Protein AF-A0AAN7EDA6-F1 (afdb_monomer)

Structure (mmCIF, N/CA/C/O backbone):
data_AF-A0AAN7EDA6-F1
#
_entry.id   AF-A0AAN7EDA6-F1
#
loop_
_atom_site.group_PDB
_atom_site.id
_atom_site.type_symbol
_atom_site.label_atom_id
_atom_site.label_alt_id
_atom_site.label_comp_id
_atom_site.label_asym_id
_atom_site.label_entity_id
_atom_site.label_seq_id
_atom_site.pdbx_PDB_ins_code
_atom_site.Cartn_x
_atom_site.Cartn_y
_atom_site.Cartn_z
_atom_site.occupancy
_atom_site.B_iso_or_equiv
_atom_site.auth_seq_id
_atom_site.auth_comp_id
_atom_site.auth_asym_id
_atom_site.auth_atom_id
_atom_site.pdbx_PDB_model_num
ATOM 1 N N . MET A 1 1 ? -6.857 43.823 60.225 1.00 39.19 1 MET A N 1
ATOM 2 C CA . MET A 1 1 ? -6.669 42.643 59.354 1.00 39.19 1 MET A CA 1
ATOM 3 C C . MET A 1 1 ? -5.916 43.127 58.126 1.00 39.19 1 MET A C 1
ATOM 5 O O . MET A 1 1 ? -6.525 43.667 57.213 1.00 39.19 1 MET A O 1
ATOM 9 N N . GLU A 1 2 ? -4.587 43.081 58.172 1.00 41.16 2 GLU A N 1
ATOM 10 C CA . GLU A 1 2 ? -3.745 43.503 57.049 1.00 41.16 2 GLU A CA 1
ATOM 11 C C . GLU A 1 2 ? -3.626 42.350 56.050 1.00 41.16 2 GLU A C 1
ATOM 13 O O . GLU A 1 2 ? -3.150 41.264 56.378 1.00 41.16 2 GLU A O 1
ATOM 18 N N . PHE A 1 3 ? -4.111 42.579 54.831 1.00 41.62 3 PHE A N 1
ATOM 19 C CA . PHE A 1 3 ? -3.928 41.672 53.704 1.00 41.62 3 PHE A CA 1
ATOM 20 C C . PHE A 1 3 ? -2.487 41.796 53.192 1.00 41.62 3 PHE A C 1
ATOM 22 O O . PHE A 1 3 ? -2.126 42.801 52.578 1.00 41.62 3 PHE A O 1
ATOM 29 N N . CYS A 1 4 ? -1.674 40.759 53.408 1.00 39.72 4 CYS A N 1
ATOM 30 C CA . CYS A 1 4 ? -0.379 40.609 52.746 1.00 39.72 4 CYS A CA 1
ATOM 31 C C . CYS A 1 4 ? -0.582 40.524 51.227 1.00 39.72 4 CYS A C 1
ATOM 33 O O . CYS A 1 4 ? -1.055 39.522 50.692 1.00 39.72 4 CYS A O 1
ATOM 35 N N . ARG A 1 5 ? -0.223 41.600 50.525 1.00 41.00 5 ARG A N 1
ATOM 36 C CA . ARG A 1 5 ? -0.255 41.694 49.067 1.00 41.00 5 ARG A CA 1
ATOM 37 C C . ARG A 1 5 ? 1.068 41.144 48.519 1.00 41.00 5 ARG A C 1
ATOM 39 O O . ARG A 1 5 ? 2.060 41.863 48.444 1.00 41.00 5 ARG A O 1
ATOM 46 N N . CYS A 1 6 ? 1.098 39.861 48.155 1.00 42.00 6 CYS A N 1
ATOM 47 C CA . CYS A 1 6 ? 2.238 39.266 47.454 1.00 42.00 6 CYS A CA 1
ATOM 48 C C . CYS A 1 6 ? 2.341 39.847 46.035 1.00 42.00 6 CYS A C 1
ATOM 50 O O . CYS A 1 6 ? 1.546 39.527 45.154 1.00 42.00 6 CYS A O 1
ATOM 52 N N . SER A 1 7 ? 3.326 40.720 45.829 1.00 45.28 7 SER A N 1
ATOM 53 C CA . SER A 1 7 ? 3.731 41.218 44.514 1.00 45.28 7 SER A CA 1
ATOM 54 C C . SER A 1 7 ? 4.376 40.079 43.717 1.00 45.28 7 SER A C 1
ATOM 56 O O . SER A 1 7 ? 5.490 39.648 44.020 1.00 45.28 7 SER A O 1
ATOM 58 N N . PHE A 1 8 ? 3.657 39.550 42.725 1.00 50.06 8 PHE A N 1
ATOM 59 C CA . PHE A 1 8 ? 4.196 38.577 41.778 1.00 50.06 8 PHE A CA 1
ATOM 60 C C . PHE A 1 8 ? 5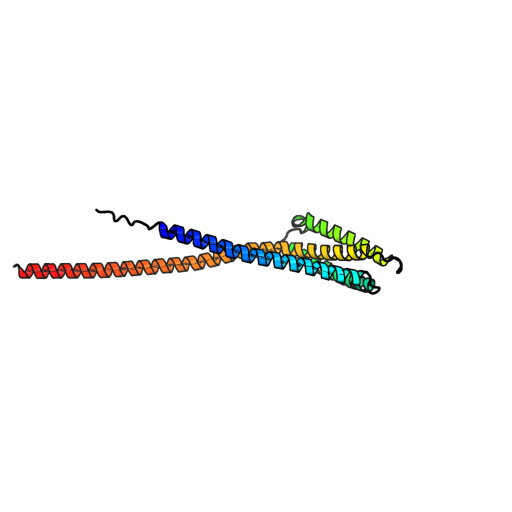.134 39.295 40.801 1.00 50.06 8 PHE A C 1
ATOM 62 O O . PHE A 1 8 ? 4.724 40.182 40.055 1.00 50.06 8 PHE A O 1
ATOM 69 N N . ASN A 1 9 ? 6.409 38.912 40.823 1.00 50.06 9 ASN A N 1
ATOM 70 C CA . ASN A 1 9 ? 7.468 39.516 40.023 1.00 50.06 9 ASN A CA 1
ATOM 71 C C . ASN A 1 9 ? 7.274 39.183 38.524 1.00 50.06 9 ASN A C 1
ATOM 73 O O . ASN A 1 9 ? 7.649 38.104 38.059 1.00 50.06 9 ASN A O 1
ATOM 77 N N . SER A 1 10 ? 6.663 40.102 37.768 1.00 54.34 10 SER A N 1
ATOM 78 C CA . SER A 1 10 ? 6.285 39.943 36.349 1.00 54.34 10 SER A CA 1
ATOM 79 C C . SER A 1 10 ? 7.472 39.714 35.402 1.00 54.34 10 SER A C 1
ATOM 81 O O . SER A 1 10 ? 7.309 39.149 34.319 1.00 54.34 10 SER A O 1
ATOM 83 N N . ASN A 1 11 ? 8.685 40.070 35.827 1.00 49.88 11 ASN A N 1
ATOM 84 C CA . ASN A 1 11 ? 9.898 39.968 35.015 1.00 49.88 11 ASN A CA 1
ATOM 85 C C . ASN A 1 11 ? 10.357 38.516 34.776 1.00 49.88 11 ASN A C 1
ATOM 87 O O . ASN A 1 11 ? 10.973 38.224 33.749 1.00 49.88 11 ASN A O 1
ATOM 91 N N . ALA A 1 12 ? 10.013 37.579 35.667 1.00 51.91 12 ALA A N 1
ATOM 92 C CA . ALA A 1 12 ? 10.341 36.161 35.486 1.00 51.91 12 ALA A CA 1
ATOM 93 C C . ALA A 1 12 ? 9.454 35.485 34.421 1.00 51.91 12 ALA A C 1
ATOM 95 O O . ALA A 1 12 ? 9.933 34.649 33.653 1.00 51.91 12 ALA A O 1
ATOM 96 N N . ALA A 1 13 ? 8.182 35.889 34.319 1.00 51.53 13 ALA A N 1
ATOM 97 C CA . ALA A 1 13 ? 7.232 35.340 33.350 1.00 51.53 13 ALA A CA 1
A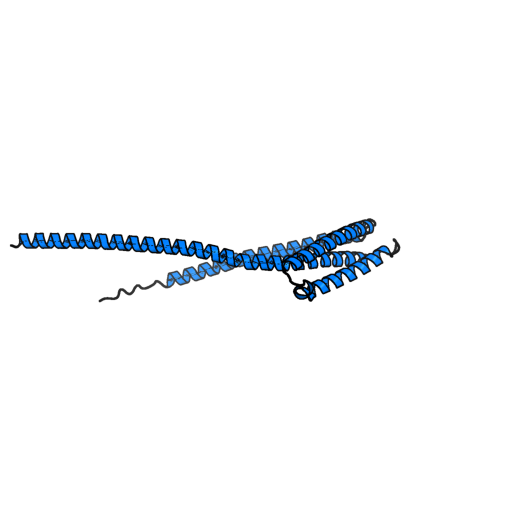TOM 98 C C . ALA A 1 13 ? 7.567 35.755 31.903 1.00 51.53 13 ALA A C 1
ATOM 100 O O . ALA A 1 13 ? 7.458 34.949 30.975 1.00 51.53 13 ALA A O 1
ATOM 101 N N . VAL A 1 14 ? 8.054 36.985 31.702 1.00 55.16 14 VAL A N 1
ATOM 102 C CA . VAL A 1 14 ? 8.458 37.489 30.377 1.00 55.16 14 VAL A CA 1
ATOM 103 C C . VAL A 1 14 ? 9.711 36.766 29.864 1.00 55.16 14 VAL A C 1
ATOM 105 O O . VAL A 1 14 ? 9.748 36.338 28.710 1.00 55.16 14 VAL A O 1
ATOM 108 N N . SER A 1 15 ? 10.699 36.533 30.734 1.00 53.28 15 SER A N 1
ATOM 109 C CA . SER A 1 15 ? 11.937 35.812 30.393 1.00 53.28 15 SER A CA 1
ATOM 110 C C . SER A 1 15 ? 11.676 34.357 29.970 1.00 53.28 15 SER A C 1
ATOM 112 O O . SER A 1 15 ? 12.216 33.881 28.967 1.00 53.28 15 SER A O 1
ATOM 114 N N . LEU A 1 16 ? 10.767 33.663 30.664 1.00 55.94 16 LEU A N 1
ATOM 115 C CA . LEU A 1 16 ? 10.403 32.277 30.351 1.00 55.94 16 LEU A CA 1
ATOM 116 C C . LEU A 1 16 ? 9.638 32.152 29.019 1.00 55.94 16 LEU A C 1
ATOM 118 O O . LEU A 1 16 ? 9.812 31.183 28.274 1.00 55.94 16 LEU A O 1
ATOM 122 N N . THR A 1 17 ? 8.840 33.165 28.678 1.00 58.38 17 THR A N 1
ATOM 123 C CA . THR A 1 17 ? 8.074 33.218 27.422 1.00 58.38 17 THR A CA 1
ATOM 124 C C . THR A 1 17 ? 8.983 33.449 26.211 1.00 58.38 17 THR A C 1
ATOM 126 O O . THR A 1 17 ? 8.776 32.866 25.150 1.00 58.38 17 THR A O 1
ATOM 129 N N . ILE A 1 18 ? 10.033 34.260 26.357 1.00 62.59 18 ILE A N 1
ATOM 130 C CA . ILE A 1 18 ? 11.008 34.502 25.282 1.00 62.59 18 ILE A CA 1
ATOM 131 C C . ILE A 1 18 ? 11.884 33.262 25.060 1.00 62.59 18 ILE A C 1
ATOM 133 O O . ILE A 1 18 ? 12.112 32.854 23.920 1.00 62.59 18 ILE A O 1
ATOM 137 N N . ARG A 1 19 ? 12.320 32.607 26.143 1.00 59.47 19 ARG A N 1
ATOM 138 C CA . ARG A 1 19 ? 13.179 31.415 26.071 1.00 59.47 19 ARG A CA 1
ATOM 139 C C . ARG A 1 19 ? 12.452 30.198 25.486 1.00 59.47 19 ARG A C 1
ATOM 141 O O . ARG A 1 19 ? 13.043 29.460 24.703 1.00 59.47 19 ARG A O 1
ATOM 148 N N . SER A 1 20 ? 11.167 30.025 25.801 1.00 52.59 20 SER A N 1
ATOM 149 C CA . SER A 1 20 ? 10.328 28.974 25.202 1.00 52.59 20 SER A CA 1
ATOM 150 C C . SER A 1 20 ? 10.059 29.214 23.713 1.00 52.59 20 SER A C 1
ATOM 152 O O . SER A 1 20 ? 10.187 28.281 22.925 1.00 52.59 20 SER A O 1
ATOM 154 N N . LYS A 1 21 ? 9.798 30.459 23.289 1.00 63.62 21 LYS A N 1
ATOM 155 C CA . LYS A 1 21 ? 9.655 30.805 21.861 1.00 63.62 21 LYS A CA 1
ATOM 156 C C . LYS A 1 21 ? 10.927 30.528 21.053 1.00 63.62 21 LYS A C 1
ATOM 158 O O . LYS A 1 21 ? 10.833 29.993 19.953 1.00 63.62 21 LYS A O 1
ATOM 163 N N . ALA A 1 22 ? 12.105 30.831 21.602 1.00 66.06 22 ALA A N 1
ATOM 164 C CA . ALA A 1 22 ? 13.383 30.558 20.941 1.00 66.06 22 ALA A CA 1
ATOM 165 C C . ALA A 1 22 ? 13.659 29.051 20.783 1.00 66.06 22 ALA A C 1
ATOM 167 O O . ALA A 1 22 ? 14.090 28.611 19.720 1.00 66.06 22 ALA A O 1
ATOM 168 N N . LEU A 1 23 ? 13.356 28.246 21.807 1.00 62.12 23 LEU A N 1
ATOM 169 C CA . LEU A 1 23 ? 13.504 26.788 21.741 1.00 62.12 23 LEU A CA 1
ATOM 170 C C . LEU A 1 23 ? 12.537 26.148 20.734 1.00 62.12 23 LEU A C 1
ATOM 172 O O . LEU A 1 23 ? 12.941 25.256 19.992 1.00 62.12 23 LEU A O 1
ATOM 176 N N . ILE A 1 24 ? 11.296 26.641 20.652 1.00 61.62 24 ILE A N 1
ATOM 177 C CA . ILE A 1 24 ? 10.319 26.198 19.645 1.00 61.62 24 ILE A CA 1
ATOM 178 C C . ILE A 1 24 ? 10.815 26.527 18.232 1.00 61.62 24 ILE A C 1
ATOM 180 O O . ILE A 1 24 ? 10.707 25.681 17.346 1.00 61.62 24 ILE A O 1
ATOM 184 N N . LEU A 1 25 ? 11.407 27.708 18.019 1.00 63.62 25 LEU A N 1
ATOM 185 C CA . LEU A 1 25 ? 11.935 28.121 16.715 1.00 63.62 25 LEU A CA 1
ATOM 186 C C . LEU A 1 25 ? 13.128 27.254 16.266 1.00 63.62 25 LEU A C 1
ATOM 188 O O . LEU A 1 25 ? 13.205 26.849 15.111 1.00 63.62 25 LEU A O 1
ATOM 192 N N . ILE A 1 26 ? 14.035 26.915 17.188 1.00 70.44 26 ILE A N 1
ATOM 193 C CA . ILE A 1 26 ? 15.201 26.062 16.900 1.00 70.44 26 ILE A CA 1
ATOM 194 C C . ILE A 1 26 ? 14.764 24.622 16.592 1.00 70.44 26 ILE A C 1
ATOM 196 O O . ILE A 1 26 ? 15.246 24.025 15.628 1.00 70.44 26 ILE A O 1
ATOM 200 N N . ALA A 1 27 ? 13.819 24.076 17.362 1.00 59.88 27 ALA A N 1
ATOM 201 C CA . ALA A 1 27 ? 13.286 22.735 17.127 1.00 59.88 27 ALA A CA 1
ATOM 202 C C . ALA A 1 27 ? 12.533 22.636 15.789 1.00 59.88 27 ALA A C 1
ATOM 204 O O . ALA A 1 27 ? 12.704 21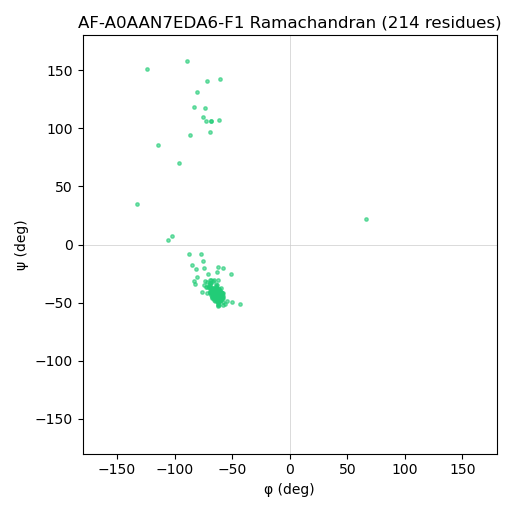.668 15.049 1.00 59.88 27 ALA A O 1
ATOM 205 N N . SER A 1 28 ? 11.748 23.661 15.441 1.00 52.81 28 SER A N 1
ATOM 206 C CA . SER A 1 28 ? 11.028 23.709 14.163 1.00 52.81 28 SER A CA 1
ATOM 207 C C . SER A 1 28 ? 11.960 23.896 12.960 1.00 52.81 28 SER A C 1
ATOM 209 O O . SER A 1 28 ? 11.720 23.288 11.919 1.00 52.81 28 SER A O 1
ATOM 211 N N . TYR A 1 29 ? 13.070 24.627 13.105 1.00 61.97 29 TYR A N 1
ATOM 212 C CA . TYR A 1 29 ? 14.080 24.762 12.047 1.00 61.97 29 TYR A CA 1
ATOM 213 C C . TYR A 1 29 ? 14.854 23.457 11.794 1.00 61.97 29 TYR A C 1
ATOM 215 O O . TYR A 1 29 ? 15.086 23.077 10.646 1.00 61.97 29 TYR A O 1
ATOM 223 N N . GLY A 1 30 ? 15.206 22.725 12.858 1.00 68.44 30 GLY A N 1
ATOM 224 C CA . GLY A 1 30 ? 15.824 21.400 12.741 1.00 68.44 30 GLY A CA 1
ATOM 225 C C . GLY A 1 30 ? 14.907 20.383 12.056 1.00 68.44 30 GLY A C 1
ATOM 226 O O . GLY A 1 30 ? 15.349 19.644 11.174 1.00 68.44 30 GLY A O 1
ATOM 227 N N . LEU A 1 31 ? 13.616 20.398 12.405 1.00 49.38 31 LEU A N 1
ATOM 228 C CA . LEU A 1 31 ? 12.606 19.543 11.784 1.00 49.38 31 LEU A CA 1
ATOM 229 C C . LEU A 1 31 ? 12.434 19.860 10.291 1.00 49.38 31 LEU A C 1
ATOM 231 O O . LEU A 1 31 ? 12.409 18.941 9.478 1.00 49.38 31 LEU A O 1
ATOM 235 N N . LEU A 1 32 ? 12.380 21.143 9.920 1.00 57.53 32 LEU A N 1
ATOM 236 C CA . LEU A 1 32 ? 12.236 21.573 8.527 1.00 57.53 32 LEU A CA 1
ATOM 237 C C . LEU A 1 32 ? 13.421 21.122 7.657 1.00 57.53 32 LEU A C 1
ATOM 239 O O . LEU A 1 32 ? 13.212 20.594 6.568 1.00 57.53 32 LEU A O 1
ATOM 243 N N . ASN A 1 33 ? 14.655 21.253 8.151 1.00 69.62 33 ASN A N 1
ATOM 244 C CA . ASN A 1 33 ? 15.846 20.804 7.422 1.00 69.62 33 ASN A CA 1
ATOM 245 C C . ASN A 1 33 ? 15.904 19.280 7.263 1.00 69.62 33 ASN A C 1
ATOM 247 O O . ASN A 1 33 ? 16.306 18.787 6.210 1.00 69.62 33 ASN A O 1
ATOM 251 N N . SER A 1 34 ? 15.470 18.531 8.280 1.00 56.81 34 SER A N 1
ATOM 252 C CA . SER A 1 34 ? 15.350 17.074 8.188 1.00 56.81 34 SER A CA 1
ATOM 253 C C . SER A 1 34 ? 14.292 16.660 7.158 1.00 56.81 34 SER A C 1
ATOM 255 O O . SER A 1 34 ? 14.528 15.745 6.371 1.00 56.81 34 SER A O 1
ATOM 257 N N . LEU A 1 35 ? 13.174 17.390 7.092 1.00 45.94 35 LEU A N 1
ATOM 258 C CA . LEU A 1 35 ? 12.105 17.149 6.124 1.00 45.94 35 LEU A CA 1
ATOM 259 C C . LEU A 1 35 ? 12.559 17.441 4.685 1.00 45.94 35 LEU A C 1
ATOM 261 O O . LEU A 1 35 ? 12.320 16.636 3.791 1.00 45.94 35 LEU A O 1
ATOM 265 N N . ILE A 1 36 ? 13.279 18.544 4.463 1.00 71.56 36 ILE A N 1
ATOM 266 C CA . ILE A 1 36 ? 13.853 18.896 3.153 1.00 71.56 36 ILE A CA 1
ATOM 267 C C . ILE A 1 36 ? 14.889 17.852 2.708 1.00 71.56 36 ILE A C 1
ATOM 269 O O . ILE A 1 36 ? 14.903 17.454 1.543 1.00 71.56 36 ILE A O 1
ATOM 273 N N . ALA A 1 37 ? 15.733 17.366 3.623 1.00 67.56 37 ALA A N 1
ATOM 274 C CA . ALA A 1 37 ? 16.701 16.311 3.325 1.00 67.56 37 ALA A CA 1
ATOM 275 C C . ALA A 1 37 ? 16.016 14.986 2.950 1.00 67.56 37 ALA A C 1
ATOM 277 O O . ALA A 1 37 ? 16.430 14.338 1.989 1.00 67.56 37 ALA A O 1
ATOM 278 N N . ALA A 1 38 ? 14.943 14.615 3.655 1.00 44.91 38 ALA A N 1
ATOM 279 C CA . ALA A 1 38 ? 14.150 13.430 3.341 1.00 44.91 38 ALA A CA 1
ATOM 280 C C . ALA A 1 38 ? 13.461 13.545 1.971 1.00 44.91 38 ALA A C 1
ATOM 282 O O . ALA A 1 38 ? 13.520 12.608 1.179 1.00 44.91 38 ALA A O 1
ATOM 283 N N . VAL A 1 39 ? 12.882 14.705 1.643 1.00 51.94 39 VAL A N 1
ATOM 284 C CA . VAL A 1 39 ? 12.274 14.952 0.324 1.00 51.94 39 VAL A CA 1
ATOM 285 C C . VAL A 1 39 ? 13.319 14.872 -0.791 1.00 51.94 39 VAL A C 1
ATOM 287 O O . VAL A 1 39 ? 13.093 14.191 -1.787 1.00 51.94 39 VAL A O 1
ATOM 290 N N . ASN A 1 40 ? 14.494 15.483 -0.617 1.00 65.19 40 ASN A N 1
ATOM 291 C CA . ASN A 1 40 ? 15.578 15.403 -1.602 1.00 65.19 40 ASN A CA 1
ATOM 292 C C . ASN A 1 40 ? 16.110 13.973 -1.787 1.00 65.19 40 ASN A C 1
ATOM 294 O O . ASN A 1 40 ? 16.479 13.599 -2.900 1.00 65.19 40 ASN A O 1
ATOM 298 N N . LEU A 1 41 ? 16.134 13.167 -0.722 1.00 49.56 41 LEU A N 1
ATOM 299 C CA . LEU A 1 41 ? 16.491 11.751 -0.800 1.00 49.56 41 LEU A CA 1
ATOM 300 C C . LEU A 1 41 ? 15.454 10.964 -1.610 1.00 49.56 41 LEU A C 1
ATOM 302 O O . LEU A 1 41 ? 15.835 10.181 -2.471 1.00 49.56 41 LEU A O 1
ATOM 306 N N . VAL A 1 42 ? 14.160 11.212 -1.385 1.00 45.00 42 VAL A N 1
ATOM 307 C CA . VAL A 1 42 ? 13.065 10.581 -2.141 1.00 45.00 42 VAL A CA 1
ATOM 308 C C . VAL A 1 42 ? 13.117 10.966 -3.621 1.00 45.00 42 VAL A C 1
ATOM 310 O O . VAL A 1 42 ? 12.942 10.103 -4.475 1.00 45.00 42 VAL A O 1
ATOM 313 N N . VAL A 1 43 ? 13.411 12.230 -3.940 1.00 57.59 43 VAL A N 1
ATOM 314 C CA . VAL A 1 43 ? 13.558 12.692 -5.331 1.00 57.59 43 VAL A CA 1
ATOM 315 C C . VAL A 1 43 ? 14.745 12.010 -6.016 1.00 57.59 43 VAL A C 1
ATOM 317 O O . VAL A 1 43 ? 14.577 11.436 -7.084 1.00 57.59 43 VAL A O 1
ATOM 320 N N . ARG A 1 44 ? 15.921 11.966 -5.377 1.00 61.25 44 ARG A N 1
ATOM 321 C CA . ARG A 1 44 ? 17.096 11.273 -5.940 1.00 61.25 44 ARG A CA 1
ATOM 322 C C . ARG A 1 44 ? 16.890 9.768 -6.081 1.00 61.25 44 ARG A C 1
ATOM 324 O O . ARG A 1 44 ? 17.371 9.171 -7.039 1.00 61.25 44 ARG A O 1
ATOM 331 N N . LEU A 1 45 ? 16.183 9.160 -5.131 1.00 48.78 45 LEU A N 1
ATOM 332 C CA . LEU A 1 45 ? 15.823 7.749 -5.188 1.00 48.78 45 LEU A CA 1
ATOM 333 C C . LEU A 1 45 ? 14.875 7.485 -6.363 1.00 48.78 45 LEU A C 1
ATOM 335 O O . LEU A 1 45 ? 15.067 6.515 -7.085 1.00 48.78 45 LEU A O 1
ATOM 339 N N . LYS A 1 46 ? 13.902 8.373 -6.596 1.00 63.44 46 LYS A N 1
ATOM 340 C CA . LYS A 1 46 ? 13.008 8.311 -7.755 1.00 63.44 46 LYS A CA 1
ATOM 341 C C . LYS A 1 46 ? 13.786 8.396 -9.068 1.00 63.44 46 LYS A C 1
ATOM 343 O O . LYS A 1 46 ? 13.510 7.601 -9.956 1.00 63.44 46 LYS A O 1
ATOM 348 N N . ASP A 1 47 ? 14.748 9.310 -9.181 1.00 64.50 47 ASP A N 1
ATOM 349 C CA . ASP A 1 47 ? 15.528 9.488 -10.412 1.00 64.50 47 ASP A CA 1
ATOM 350 C C . ASP A 1 47 ? 16.404 8.260 -10.713 1.00 64.50 47 ASP A C 1
ATOM 352 O O . ASP A 1 47 ? 16.395 7.760 -11.835 1.00 64.50 47 ASP A O 1
ATOM 356 N N . ALA A 1 48 ? 17.072 7.697 -9.700 1.00 64.19 48 ALA A N 1
ATOM 357 C CA . ALA A 1 48 ? 17.868 6.476 -9.849 1.00 64.19 48 ALA A CA 1
ATOM 358 C C . ALA A 1 48 ? 17.007 5.240 -10.172 1.00 64.19 48 ALA A C 1
ATOM 360 O O . ALA A 1 48 ? 17.388 4.405 -10.993 1.00 64.19 48 ALA A O 1
ATOM 361 N N . ILE A 1 49 ? 15.827 5.128 -9.551 1.00 61.41 49 ILE A N 1
ATOM 362 C CA . ILE A 1 49 ? 14.854 4.074 -9.864 1.00 61.41 49 ILE A CA 1
ATOM 363 C C . ILE A 1 49 ? 14.339 4.236 -11.294 1.00 61.41 49 ILE A C 1
ATOM 365 O O . ILE A 1 49 ? 14.183 3.239 -11.989 1.00 61.41 49 ILE A O 1
ATOM 369 N N . LEU A 1 50 ? 14.097 5.467 -11.748 1.00 64.38 50 LEU A N 1
ATOM 370 C CA . LEU A 1 50 ? 13.611 5.744 -13.095 1.00 64.38 50 LEU A CA 1
ATOM 371 C C . LEU A 1 50 ? 14.659 5.400 -14.158 1.00 64.38 50 LEU A C 1
ATOM 373 O O . LEU A 1 50 ? 14.304 4.819 -15.176 1.00 64.38 50 LEU A O 1
ATOM 377 N N . GLU A 1 51 ? 15.932 5.714 -13.919 1.00 70.81 51 GLU A N 1
ATOM 378 C CA . GLU A 1 51 ? 17.035 5.377 -14.825 1.00 70.81 51 GLU A CA 1
ATOM 379 C C . GLU A 1 51 ? 17.258 3.859 -14.907 1.00 70.81 51 GLU A C 1
ATOM 381 O O . GLU A 1 51 ? 17.364 3.301 -16.001 1.00 70.81 51 GLU A O 1
ATOM 386 N N . TYR A 1 52 ? 17.224 3.167 -13.763 1.00 68.31 52 TYR A N 1
ATOM 387 C CA . TYR A 1 52 ? 17.271 1.704 -13.714 1.00 68.31 52 TYR A CA 1
ATOM 388 C C . TYR A 1 52 ? 16.069 1.068 -14.422 1.00 68.31 52 TYR A C 1
ATOM 390 O O . TYR A 1 52 ? 16.234 0.153 -15.227 1.00 68.31 52 TYR A O 1
ATOM 398 N N . LEU A 1 53 ? 14.862 1.585 -14.170 1.00 64.12 53 LEU A N 1
ATOM 399 C CA . LEU A 1 53 ? 13.650 1.148 -14.852 1.00 64.12 53 LEU A CA 1
ATOM 400 C C . LEU A 1 53 ? 13.751 1.386 -16.349 1.00 64.12 53 LEU A C 1
ATOM 402 O O . LEU A 1 53 ? 13.409 0.497 -17.105 1.00 64.12 53 LEU A O 1
ATOM 406 N N . TYR A 1 54 ? 14.255 2.529 -16.801 1.00 69.62 54 TYR A N 1
ATOM 407 C CA . TYR A 1 54 ? 14.409 2.807 -18.225 1.00 69.62 54 TYR A CA 1
ATOM 408 C C . TYR A 1 54 ? 15.332 1.792 -18.909 1.00 69.62 54 TYR A C 1
ATOM 410 O O . TYR A 1 54 ? 15.009 1.279 -19.978 1.00 69.62 54 TYR A O 1
ATOM 418 N N . HIS A 1 55 ? 16.445 1.442 -18.263 1.00 73.44 55 HIS A N 1
ATOM 419 C CA . HIS A 1 55 ? 17.364 0.431 -18.777 1.00 73.44 55 HIS A CA 1
ATOM 420 C C . HIS A 1 55 ? 16.755 -0.983 -18.763 1.00 73.44 55 HIS A C 1
ATOM 422 O O . HIS A 1 55 ? 16.987 -1.758 -19.688 1.00 73.44 55 HIS A O 1
ATOM 428 N N . LEU A 1 56 ? 15.965 -1.318 -17.738 1.00 68.06 56 LEU A N 1
ATOM 429 C CA . LEU A 1 56 ? 15.242 -2.590 -17.639 1.00 68.06 56 LEU A CA 1
ATOM 430 C C . LEU A 1 56 ? 14.093 -2.678 -18.657 1.00 68.06 56 LEU A C 1
ATOM 432 O O . LEU A 1 56 ? 13.829 -3.737 -19.208 1.00 68.06 56 LEU A O 1
ATOM 436 N N . LEU A 1 57 ? 13.414 -1.561 -18.925 1.00 72.06 57 LEU A N 1
ATOM 437 C CA . LEU A 1 57 ? 12.293 -1.466 -19.859 1.00 72.06 57 LEU A CA 1
ATOM 438 C C . LEU A 1 57 ? 12.743 -1.522 -21.321 1.00 72.06 57 LEU A C 1
ATOM 440 O O . LEU A 1 57 ? 11.912 -1.847 -22.157 1.00 72.06 57 LEU A O 1
ATOM 444 N N . ASN A 1 58 ? 14.010 -1.231 -21.627 1.00 73.94 58 ASN A N 1
ATOM 445 C CA . ASN A 1 58 ? 14.582 -1.281 -22.979 1.00 73.94 58 ASN A CA 1
ATOM 446 C C . ASN A 1 58 ? 15.435 -2.536 -23.240 1.00 73.94 58 ASN A C 1
ATOM 448 O O . ASN A 1 58 ? 16.115 -2.602 -24.261 1.00 73.94 58 ASN A O 1
ATOM 452 N N . SER A 1 59 ? 15.464 -3.510 -22.326 1.00 76.25 59 SER A N 1
ATOM 453 C CA . SER A 1 59 ? 16.206 -4.752 -22.549 1.00 76.25 59 SER A CA 1
ATOM 454 C C . SER A 1 59 ? 15.345 -5.812 -23.241 1.00 76.25 59 SER A C 1
ATOM 456 O O . SER A 1 59 ? 14.113 -5.808 -23.138 1.00 76.25 59 SER A O 1
ATOM 458 N N . ASP A 1 60 ? 16.009 -6.768 -23.891 1.00 73.50 60 ASP A N 1
ATOM 459 C CA . ASP A 1 60 ? 15.366 -7.973 -24.432 1.00 73.50 60 ASP A CA 1
ATOM 460 C C . ASP A 1 60 ? 14.756 -8.847 -23.314 1.00 73.50 60 ASP A C 1
ATOM 462 O O . ASP A 1 60 ? 13.785 -9.566 -23.535 1.00 73.50 60 ASP A O 1
ATOM 466 N N . GLU A 1 61 ? 15.262 -8.721 -22.081 1.00 78.88 61 GLU A N 1
ATOM 467 C CA . GLU A 1 61 ? 14.762 -9.408 -20.877 1.00 78.88 61 GLU A CA 1
ATOM 468 C C . GLU A 1 61 ? 13.471 -8.787 -20.310 1.00 78.88 61 GLU A C 1
ATOM 470 O O . GLU A 1 61 ? 12.854 -9.331 -19.389 1.00 78.88 61 GLU A O 1
ATOM 475 N N . ALA A 1 62 ? 13.033 -7.637 -20.830 1.00 76.44 62 ALA A N 1
ATOM 476 C CA . ALA A 1 62 ? 11.870 -6.934 -20.302 1.00 76.44 62 ALA A CA 1
ATOM 477 C C . ALA A 1 62 ? 10.577 -7.745 -20.448 1.00 76.44 62 ALA A C 1
ATOM 479 O O . ALA A 1 62 ? 9.702 -7.658 -19.589 1.00 76.44 62 ALA A O 1
ATOM 480 N N . LEU A 1 63 ? 10.429 -8.523 -21.524 1.00 81.62 63 LEU A N 1
ATOM 481 C CA . LEU A 1 63 ? 9.213 -9.302 -21.754 1.00 81.62 63 LEU A CA 1
ATOM 482 C C . LEU A 1 63 ? 9.067 -10.412 -20.704 1.00 81.62 63 LEU A C 1
ATOM 484 O O . LEU A 1 63 ? 8.011 -10.514 -20.080 1.00 81.62 63 LEU A O 1
ATOM 488 N N . ASP A 1 64 ? 10.152 -11.137 -20.421 1.00 84.88 64 ASP A N 1
ATOM 489 C CA . ASP A 1 64 ? 10.215 -12.132 -19.344 1.00 84.88 64 ASP A CA 1
ATOM 490 C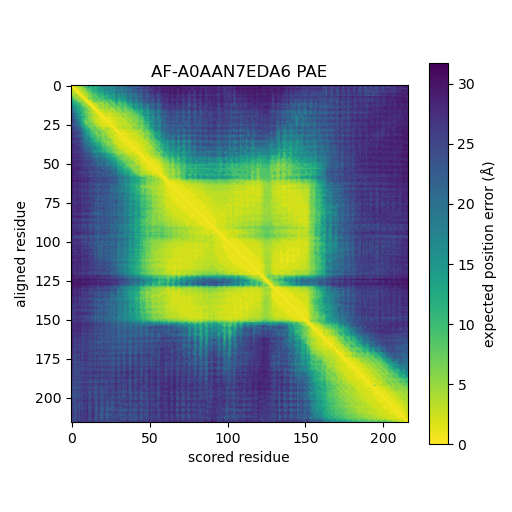 C . ASP A 1 64 ? 9.932 -11.489 -17.976 1.00 84.88 64 ASP A C 1
ATOM 492 O O . ASP A 1 64 ? 9.176 -12.026 -17.158 1.00 84.88 64 ASP A O 1
ATOM 496 N N . PHE A 1 65 ? 10.469 -10.285 -17.740 1.00 83.31 65 PHE A N 1
ATOM 497 C CA . PHE A 1 65 ? 10.148 -9.497 -16.552 1.00 83.31 65 PHE A CA 1
ATOM 498 C C . PHE A 1 65 ? 8.650 -9.173 -16.463 1.00 83.31 65 PHE A C 1
ATOM 500 O O . PHE A 1 65 ? 8.060 -9.340 -15.395 1.00 83.31 65 PHE A O 1
ATOM 507 N N . PHE A 1 66 ? 8.008 -8.731 -17.549 1.00 83.25 66 PHE A N 1
ATOM 508 C CA . PHE A 1 66 ? 6.584 -8.385 -17.543 1.00 83.25 66 PHE A CA 1
ATOM 509 C C . PHE A 1 66 ? 5.672 -9.599 -17.385 1.00 83.25 66 PHE A C 1
ATOM 511 O O . PHE A 1 66 ? 4.610 -9.470 -16.776 1.00 83.25 66 PHE A O 1
ATOM 518 N N . GLU A 1 67 ? 6.064 -10.775 -17.872 1.00 88.25 67 GLU A N 1
ATOM 519 C CA . GLU A 1 67 ? 5.344 -12.019 -17.589 1.00 88.25 67 GLU A CA 1
ATOM 520 C C . GLU A 1 67 ? 5.418 -12.387 -16.104 1.00 88.25 67 GLU A C 1
ATOM 522 O O . GLU A 1 67 ? 4.383 -12.636 -15.476 1.00 88.25 67 GLU A O 1
ATOM 527 N N . ALA A 1 68 ? 6.613 -12.335 -15.509 1.00 82.06 68 ALA A N 1
ATOM 528 C CA . ALA A 1 68 ? 6.791 -12.564 -14.077 1.00 82.06 68 ALA A CA 1
ATOM 529 C C . ALA A 1 68 ? 6.046 -11.514 -13.234 1.00 82.06 68 ALA A C 1
ATOM 531 O O . ALA A 1 68 ? 5.377 -11.850 -12.252 1.00 82.06 68 ALA A O 1
ATOM 532 N N . PHE A 1 69 ? 6.108 -10.244 -13.641 1.00 79.56 69 PHE A N 1
ATOM 533 C CA . PHE A 1 69 ? 5.399 -9.140 -13.004 1.00 79.56 69 PHE A CA 1
ATOM 534 C C . PHE A 1 69 ? 3.883 -9.316 -13.094 1.00 79.56 69 PHE A C 1
ATOM 536 O O . PHE A 1 69 ? 3.199 -9.126 -12.094 1.00 79.56 69 PHE A O 1
ATOM 543 N N . HIS A 1 70 ? 3.348 -9.727 -14.248 1.00 90.94 70 HIS A N 1
ATOM 544 C CA . HIS A 1 70 ? 1.923 -10.013 -14.417 1.00 90.94 70 HIS A CA 1
ATOM 545 C C . HIS A 1 70 ? 1.454 -11.136 -13.492 1.00 90.94 70 HIS A C 1
ATOM 547 O O . HIS A 1 70 ? 0.443 -10.984 -12.805 1.00 90.94 70 HIS A O 1
ATOM 553 N N . ALA A 1 71 ? 2.209 -12.235 -13.417 1.00 85.94 71 ALA A N 1
ATOM 554 C CA . ALA A 1 71 ? 1.903 -13.340 -12.514 1.00 85.94 71 ALA A CA 1
ATOM 555 C C . ALA A 1 71 ? 1.905 -12.891 -11.042 1.00 85.94 71 ALA A C 1
ATOM 557 O O . ALA A 1 71 ? 0.974 -13.201 -10.292 1.00 85.94 71 ALA A O 1
ATOM 558 N N . LEU A 1 72 ? 2.913 -12.111 -10.636 1.00 78.44 72 LEU A N 1
ATOM 559 C CA . LEU A 1 72 ? 3.006 -11.552 -9.289 1.00 78.44 72 LEU A CA 1
ATOM 560 C C . LEU A 1 72 ? 1.854 -10.585 -8.989 1.00 78.44 72 LEU A C 1
ATOM 562 O O . LEU A 1 72 ? 1.239 -10.672 -7.926 1.00 78.44 72 LEU A O 1
ATOM 566 N N . LEU A 1 73 ? 1.539 -9.685 -9.920 1.00 82.25 73 LEU A N 1
ATOM 567 C CA . LEU A 1 73 ? 0.446 -8.729 -9.793 1.00 82.25 73 LEU A CA 1
ATOM 568 C C . LEU A 1 73 ? -0.892 -9.457 -9.645 1.00 82.25 73 LEU A C 1
ATOM 570 O O . LEU A 1 73 ? -1.641 -9.153 -8.722 1.00 82.25 73 LEU A O 1
ATOM 574 N N . ALA A 1 74 ? -1.175 -10.450 -10.491 1.00 91.81 74 ALA A N 1
ATOM 575 C CA . ALA A 1 74 ? -2.396 -11.247 -10.417 1.00 91.81 74 ALA A CA 1
ATOM 576 C C . ALA A 1 74 ? -2.524 -11.975 -9.069 1.00 91.81 74 ALA A C 1
ATOM 578 O O . ALA A 1 74 ? -3.605 -11.991 -8.471 1.00 91.81 74 ALA A O 1
ATOM 579 N N . TYR A 1 75 ? -1.418 -12.523 -8.557 1.00 86.88 75 TYR A N 1
ATOM 580 C CA . TYR A 1 75 ? -1.367 -13.135 -7.231 1.00 86.88 75 TYR A CA 1
ATOM 581 C C . TYR A 1 75 ? -1.672 -12.122 -6.118 1.00 86.88 75 TYR A C 1
ATOM 583 O O . TYR A 1 75 ? -2.570 -12.355 -5.306 1.00 86.88 75 TYR A O 1
ATOM 591 N N . ILE A 1 76 ? -0.976 -10.979 -6.101 1.00 75.88 76 ILE A N 1
ATOM 592 C CA . ILE A 1 76 ? -1.160 -9.926 -5.091 1.00 75.88 76 ILE A CA 1
ATOM 593 C C . ILE A 1 76 ? -2.588 -9.382 -5.137 1.00 75.88 76 ILE A C 1
ATOM 595 O O . ILE A 1 76 ? -3.235 -9.287 -4.098 1.00 75.88 76 ILE A O 1
ATOM 599 N N . VAL A 1 77 ? -3.107 -9.066 -6.325 1.00 88.44 77 VAL A N 1
ATOM 600 C CA . VAL A 1 77 ? -4.475 -8.569 -6.510 1.00 88.44 77 VAL A CA 1
ATOM 601 C C . VAL A 1 77 ? -5.490 -9.575 -5.976 1.00 88.44 77 VAL A C 1
ATOM 603 O O . VAL A 1 77 ? -6.378 -9.188 -5.223 1.00 88.44 77 VAL A O 1
ATOM 606 N N . SER A 1 78 ? -5.336 -10.862 -6.295 1.00 91.69 78 SER A N 1
ATOM 607 C CA . SER A 1 78 ? -6.239 -11.914 -5.811 1.00 91.69 78 SER A CA 1
ATOM 608 C C . SER A 1 78 ? -6.201 -12.043 -4.288 1.00 91.69 78 SER A C 1
ATOM 610 O O . SER A 1 78 ? -7.246 -12.111 -3.639 1.00 91.69 78 SER A O 1
ATOM 612 N N . PHE A 1 79 ? -5.002 -12.027 -3.703 1.00 85.50 79 PHE A N 1
ATOM 613 C CA . PHE A 1 79 ? -4.811 -12.092 -2.257 1.00 85.50 79 PHE A CA 1
ATOM 614 C C . PHE A 1 79 ? -5.416 -10.877 -1.537 1.00 85.50 79 PHE A C 1
ATOM 616 O O . PHE A 1 79 ? -6.178 -11.036 -0.583 1.00 85.50 79 PHE A O 1
ATOM 623 N N . LEU A 1 80 ? -5.130 -9.661 -2.012 1.00 81.62 80 LEU A N 1
ATOM 624 C CA . LEU A 1 80 ? -5.659 -8.424 -1.432 1.00 81.62 80 LEU A CA 1
ATOM 625 C C . LEU A 1 80 ? -7.176 -8.316 -1.618 1.00 81.62 80 LEU A C 1
ATOM 627 O O . LEU A 1 80 ? -7.866 -7.911 -0.689 1.00 81.62 80 LEU A O 1
ATOM 631 N N . ALA A 1 81 ? -7.718 -8.727 -2.766 1.00 88.25 81 ALA A N 1
ATOM 632 C CA . ALA A 1 81 ? -9.160 -8.775 -2.990 1.00 88.25 81 ALA A CA 1
ATOM 633 C C . ALA A 1 81 ? -9.854 -9.737 -2.013 1.00 88.25 81 ALA A C 1
ATOM 635 O O . ALA A 1 81 ? -10.881 -9.381 -1.434 1.00 88.25 81 ALA A O 1
ATOM 636 N N . ALA A 1 82 ? -9.275 -10.918 -1.768 1.00 89.38 82 ALA A N 1
ATOM 637 C CA . ALA A 1 82 ? -9.783 -11.855 -0.768 1.00 89.38 82 ALA A CA 1
ATOM 638 C C . ALA A 1 82 ? -9.732 -11.264 0.653 1.00 89.38 82 ALA A C 1
ATOM 640 O O . ALA A 1 82 ? -10.698 -11.392 1.405 1.00 89.38 82 ALA A O 1
ATOM 641 N N . LEU A 1 83 ? -8.646 -10.565 1.006 1.00 84.50 83 LEU A N 1
ATOM 642 C CA . LEU A 1 83 ? -8.529 -9.862 2.287 1.00 84.50 83 LEU A CA 1
ATOM 643 C C . LEU A 1 83 ? -9.559 -8.741 2.444 1.00 84.50 83 LEU A C 1
ATOM 645 O O . LEU A 1 83 ? -10.155 -8.625 3.512 1.00 84.50 83 LEU A O 1
ATOM 649 N N . ILE A 1 84 ? -9.797 -7.941 1.401 1.00 88.44 84 ILE A N 1
ATOM 650 C CA . ILE A 1 84 ? -10.846 -6.913 1.391 1.00 88.44 84 ILE A CA 1
ATOM 651 C C . ILE A 1 84 ? -12.208 -7.581 1.591 1.00 88.44 84 ILE A C 1
ATOM 653 O O . ILE A 1 84 ? -12.955 -7.175 2.477 1.00 88.44 84 ILE A O 1
ATOM 657 N N . GLY A 1 85 ? -12.512 -8.644 0.841 1.00 90.06 85 GLY A N 1
ATOM 658 C CA . GLY A 1 85 ? -13.755 -9.401 0.997 1.00 90.06 85 GLY A CA 1
ATOM 659 C C . GLY A 1 85 ? -13.971 -9.883 2.433 1.00 90.06 85 GLY A C 1
ATOM 660 O O . GLY A 1 85 ? -15.019 -9.619 3.019 1.00 90.06 85 GLY A O 1
ATOM 661 N N . LEU A 1 86 ? -12.950 -10.500 3.034 1.00 89.62 86 LEU A N 1
ATOM 662 C CA . LEU A 1 86 ? -12.989 -10.965 4.422 1.00 89.62 86 LEU A CA 1
ATOM 663 C C . LEU A 1 86 ? -13.165 -9.810 5.418 1.00 89.62 86 LEU A C 1
ATOM 665 O O . LEU A 1 86 ? -13.981 -9.898 6.334 1.00 89.62 86 LEU A O 1
ATOM 669 N N . HIS A 1 87 ? -12.418 -8.719 5.242 1.00 85.44 87 HIS A N 1
ATOM 670 C CA . HIS A 1 87 ? -12.463 -7.556 6.124 1.00 85.44 87 HIS A CA 1
ATOM 671 C C . HIS A 1 87 ? -13.854 -6.913 6.147 1.00 85.44 87 HIS A C 1
ATOM 673 O O . HIS A 1 87 ? -14.422 -6.686 7.215 1.00 85.44 87 HIS A O 1
ATOM 679 N N . PHE A 1 88 ? -14.431 -6.670 4.971 1.00 88.75 88 PHE A N 1
ATOM 680 C CA . PHE A 1 88 ? -15.747 -6.052 4.844 1.00 88.75 88 PHE A CA 1
ATOM 681 C C . PHE A 1 88 ? -16.883 -6.987 5.264 1.00 88.75 88 PHE A C 1
ATOM 683 O O . PHE A 1 88 ? -17.855 -6.531 5.867 1.00 88.75 88 PHE A O 1
ATOM 690 N N . GLN A 1 89 ? -16.727 -8.299 5.062 1.00 91.88 89 GLN A N 1
ATOM 691 C CA . GLN A 1 89 ? -17.652 -9.294 5.599 1.00 91.88 89 GLN A CA 1
ATOM 692 C C . GLN A 1 89 ? -17.709 -9.254 7.133 1.00 91.88 89 GLN A C 1
ATOM 694 O O . GLN A 1 89 ? -18.799 -9.297 7.698 1.00 91.88 89 GLN A O 1
ATOM 699 N N . ILE A 1 90 ? -16.560 -9.132 7.810 1.00 89.19 90 ILE A N 1
ATOM 700 C CA . ILE A 1 90 ? -16.495 -9.013 9.277 1.00 89.19 90 ILE A CA 1
ATOM 701 C C . ILE A 1 90 ? -17.157 -7.715 9.756 1.00 89.19 90 ILE A C 1
ATOM 703 O O . ILE A 1 90 ? -17.832 -7.713 10.784 1.00 89.19 90 ILE A O 1
ATOM 707 N N . LEU A 1 91 ? -16.983 -6.617 9.016 1.00 87.56 91 LEU A N 1
ATOM 708 C CA . LEU A 1 91 ? -17.587 -5.325 9.350 1.00 87.56 91 LEU A CA 1
ATOM 709 C C . LEU A 1 91 ? -19.089 -5.242 9.036 1.00 87.56 91 LEU A C 1
ATOM 711 O O . LEU A 1 91 ? -19.747 -4.317 9.507 1.00 87.56 91 LEU A O 1
ATOM 715 N N . GLY A 1 92 ? -19.637 -6.176 8.252 1.00 92.94 92 GLY A N 1
ATOM 716 C CA . GLY A 1 92 ? -21.044 -6.162 7.844 1.00 92.94 92 GLY A CA 1
ATOM 717 C C . GLY A 1 92 ? -21.412 -4.986 6.932 1.00 92.94 92 GLY A C 1
ATOM 718 O O . GLY A 1 92 ? -22.579 -4.609 6.866 1.00 92.94 92 GLY A O 1
ATOM 719 N N . VAL A 1 93 ? -20.429 -4.397 6.247 1.00 91.38 93 VAL A N 1
ATOM 720 C CA . VAL A 1 93 ? -20.603 -3.255 5.334 1.00 91.38 93 VAL A CA 1
ATOM 721 C C . VAL A 1 93 ? -20.064 -3.590 3.949 1.00 91.38 93 VAL A C 1
ATOM 723 O O . VAL A 1 93 ? -19.141 -4.390 3.810 1.00 91.38 93 VAL A O 1
ATOM 726 N N . SER A 1 94 ? -20.630 -2.982 2.907 1.00 92.25 94 SER A N 1
ATOM 727 C CA . SER A 1 94 ? -20.168 -3.195 1.534 1.00 92.25 94 SER A CA 1
ATOM 728 C C . SER A 1 94 ? -18.921 -2.349 1.235 1.00 92.25 94 SER A C 1
ATOM 730 O O . SER A 1 94 ? -18.955 -1.136 1.457 1.00 92.25 94 SER A O 1
ATOM 732 N N . PRO A 1 95 ? -17.842 -2.923 0.660 1.00 87.75 95 PRO A N 1
ATOM 733 C CA . PRO A 1 95 ? -16.658 -2.155 0.263 1.00 87.75 95 PRO A CA 1
ATOM 734 C C . PRO A 1 95 ? -16.987 -1.113 -0.813 1.00 87.75 95 PRO A C 1
ATOM 736 O O . PRO A 1 95 ? -16.373 -0.048 -0.866 1.00 87.75 95 PRO A O 1
ATOM 739 N N . VAL A 1 96 ? -17.980 -1.405 -1.661 1.00 90.94 96 VAL A N 1
ATOM 740 C CA . VAL A 1 96 ? -18.444 -0.498 -2.718 1.00 90.94 96 VAL A CA 1
ATOM 741 C C . VAL A 1 96 ? -19.097 0.743 -2.123 1.00 90.94 96 VAL A C 1
ATOM 743 O O . VAL A 1 96 ? -18.887 1.835 -2.635 1.00 90.94 96 VAL A O 1
ATOM 746 N N . GLU A 1 97 ? -19.841 0.602 -1.030 1.00 89.06 97 GLU A N 1
ATOM 747 C CA . GLU A 1 97 ? -20.505 1.735 -0.379 1.00 89.06 97 GLU A CA 1
ATOM 748 C C . GLU A 1 97 ? -19.508 2.630 0.365 1.00 89.06 97 GLU A C 1
ATOM 750 O O . GLU A 1 97 ? -19.641 3.852 0.341 1.00 89.06 97 GLU A O 1
ATOM 755 N N . THR A 1 98 ? -18.482 2.045 0.989 1.00 88.25 98 THR A N 1
ATOM 756 C CA . THR A 1 98 ? -17.491 2.793 1.779 1.00 88.25 98 THR A CA 1
ATOM 757 C C . THR A 1 98 ? -16.385 3.420 0.932 1.00 88.25 98 THR A C 1
ATOM 759 O O . THR A 1 98 ? -15.899 4.503 1.258 1.00 88.25 98 THR A O 1
ATOM 762 N N . HIS A 1 99 ? -15.978 2.763 -0.158 1.00 89.31 99 HIS A N 1
ATOM 763 C CA . HIS A 1 99 ? -14.812 3.148 -0.956 1.00 89.31 99 HIS A CA 1
ATOM 764 C C . HIS A 1 99 ? -15.089 3.166 -2.465 1.00 89.31 99 HIS A C 1
ATOM 766 O O . HIS A 1 99 ? -14.187 2.891 -3.259 1.00 89.31 99 HIS A O 1
ATOM 772 N N . PHE A 1 100 ? -16.306 3.544 -2.877 1.00 89.06 100 PHE A N 1
ATOM 773 C CA . PHE A 1 100 ? -16.734 3.593 -4.284 1.00 89.06 100 PHE A CA 1
ATOM 774 C C . PHE A 1 100 ? -15.687 4.206 -5.228 1.00 89.06 100 PHE A C 1
ATOM 776 O O . PHE A 1 100 ? -15.306 3.592 -6.222 1.00 89.06 100 PHE A O 1
ATOM 783 N N . ALA A 1 101 ? -15.176 5.396 -4.892 1.00 83.75 101 ALA A N 1
ATOM 784 C CA . ALA A 1 101 ? -14.203 6.103 -5.724 1.00 83.75 101 ALA A CA 1
ATOM 785 C C . ALA A 1 101 ? -12.880 5.332 -5.876 1.00 83.75 101 ALA A C 1
ATOM 787 O O . ALA A 1 101 ? -12.332 5.265 -6.972 1.00 83.75 101 ALA A O 1
ATOM 788 N N . MET A 1 102 ? 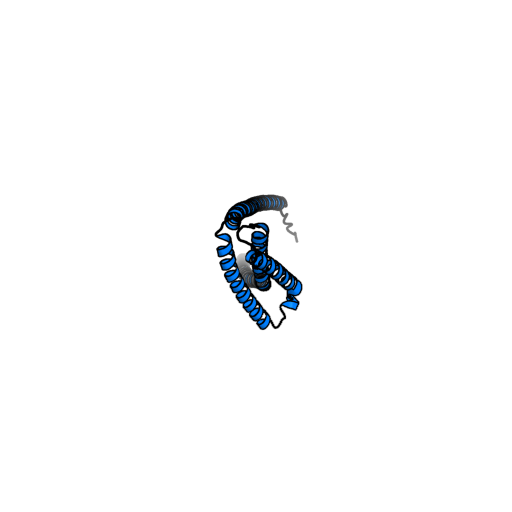-12.387 4.709 -4.801 1.00 86.81 102 MET A N 1
ATOM 789 C CA . MET A 1 102 ? -11.146 3.924 -4.829 1.00 86.81 102 MET A CA 1
ATOM 790 C C . MET A 1 102 ? -11.324 2.646 -5.647 1.00 86.81 102 MET A C 1
ATOM 792 O O . MET A 1 102 ? -10.461 2.302 -6.446 1.00 86.81 102 MET A O 1
ATOM 796 N N . ILE A 1 103 ? -12.466 1.970 -5.503 1.00 91.44 103 ILE A N 1
ATOM 797 C CA . ILE A 1 103 ? -12.794 0.773 -6.287 1.00 91.44 103 ILE A CA 1
ATOM 798 C C . ILE A 1 103 ? -12.913 1.118 -7.772 1.00 91.44 103 ILE A C 1
ATOM 800 O O . ILE A 1 103 ? -12.394 0.389 -8.613 1.00 91.44 103 ILE A O 1
ATOM 804 N N . LEU A 1 104 ? -13.528 2.255 -8.107 1.00 89.12 104 LEU A N 1
ATOM 805 C CA . LEU A 1 104 ? -13.604 2.725 -9.487 1.00 89.12 104 LEU A CA 1
ATOM 806 C C . LEU A 1 104 ? -12.209 3.021 -10.061 1.00 89.12 104 LEU A C 1
ATOM 808 O O . LEU A 1 104 ? -11.906 2.595 -11.174 1.00 89.12 104 LEU A O 1
ATOM 812 N N . LEU A 1 105 ? -11.340 3.693 -9.299 1.00 84.06 105 LEU A N 1
ATOM 813 C CA . LEU A 1 105 ? -9.952 3.947 -9.700 1.00 84.06 105 LEU A CA 1
ATOM 814 C C . LEU A 1 105 ? -9.161 2.646 -9.886 1.00 84.06 105 LEU A C 1
ATOM 816 O O . LEU A 1 105 ? -8.417 2.526 -10.857 1.00 84.06 105 LEU A O 1
ATOM 820 N N . PHE A 1 106 ? -9.359 1.657 -9.012 1.00 90.38 106 PHE A N 1
ATOM 821 C CA . PHE A 1 106 ? -8.757 0.332 -9.142 1.00 90.38 106 PHE A CA 1
ATOM 822 C C . PHE A 1 106 ? -9.201 -0.381 -10.428 1.00 90.38 106 PHE A C 1
ATOM 824 O O . PHE A 1 106 ? -8.365 -0.926 -11.151 1.00 90.38 106 PHE A O 1
ATOM 831 N N . ILE A 1 107 ? -10.498 -0.341 -10.755 1.00 92.50 107 ILE A N 1
ATOM 832 C CA . ILE A 1 107 ? -11.032 -0.916 -12.000 1.00 92.50 107 ILE A CA 1
ATOM 833 C C . ILE A 1 107 ? -10.396 -0.229 -13.212 1.00 92.50 107 ILE A C 1
ATOM 835 O O . ILE A 1 107 ? -9.895 -0.905 -14.108 1.00 92.50 107 ILE A O 1
ATOM 839 N N . MET A 1 108 ? -10.354 1.106 -13.224 1.00 91.75 108 MET A N 1
ATOM 840 C CA . MET A 1 108 ? -9.748 1.870 -14.318 1.00 91.75 108 MET A CA 1
ATOM 841 C C . MET A 1 108 ? -8.255 1.562 -14.483 1.00 91.75 108 MET A C 1
ATOM 843 O O . MET A 1 108 ? -7.808 1.317 -15.603 1.00 91.75 108 MET A O 1
ATOM 847 N N . ALA A 1 109 ? -7.491 1.513 -13.386 1.00 85.25 109 ALA A N 1
ATOM 848 C CA . ALA A 1 109 ? -6.073 1.157 -13.411 1.00 85.25 109 ALA A CA 1
ATOM 849 C C . ALA A 1 109 ? -5.856 -0.262 -13.958 1.00 85.25 109 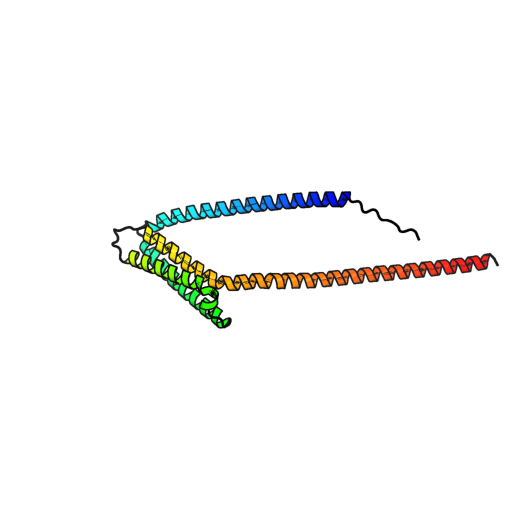ALA A C 1
ATOM 851 O O . ALA A 1 109 ? -4.979 -0.471 -14.791 1.00 85.25 109 ALA A O 1
ATOM 852 N N . THR A 1 110 ? -6.703 -1.214 -13.559 1.00 92.19 110 THR A N 1
ATOM 853 C CA . THR A 1 110 ? -6.639 -2.609 -14.018 1.00 92.19 110 THR A CA 1
ATOM 854 C C . THR A 1 110 ? -6.978 -2.743 -15.506 1.00 92.19 110 THR A C 1
ATOM 856 O O . THR A 1 110 ? -6.343 -3.526 -16.213 1.00 92.19 110 THR A O 1
ATOM 859 N N . ILE A 1 111 ? -7.945 -1.972 -16.015 1.00 94.06 111 ILE A N 1
ATOM 860 C CA . ILE A 1 111 ? -8.276 -1.930 -17.449 1.00 94.06 111 ILE A CA 1
ATOM 861 C C . ILE A 1 111 ? -7.101 -1.363 -18.250 1.00 94.06 111 ILE A C 1
ATOM 863 O O . ILE A 1 111 ? -6.680 -1.982 -19.225 1.00 94.06 111 ILE A O 1
ATOM 867 N N . ILE A 1 112 ? -6.540 -0.225 -17.824 1.00 91.94 112 ILE A N 1
ATOM 868 C CA . ILE A 1 112 ? -5.376 0.399 -18.476 1.00 91.94 112 ILE A CA 1
ATOM 869 C C . ILE A 1 112 ? -4.192 -0.573 -18.496 1.00 91.94 112 ILE A C 1
ATOM 871 O O . ILE A 1 112 ? -3.578 -0.770 -19.543 1.00 91.94 112 ILE A O 1
ATOM 875 N N . TYR A 1 113 ? -3.924 -1.218 -17.360 1.00 92.44 113 TYR A N 1
ATOM 876 C CA . TYR A 1 113 ? -2.910 -2.257 -17.229 1.00 92.44 113 TYR A CA 1
ATOM 877 C C . TYR A 1 113 ? -3.131 -3.400 -18.222 1.00 92.44 113 TYR A C 1
ATOM 879 O O . TYR A 1 113 ? -2.222 -3.763 -18.961 1.00 92.44 113 TYR A O 1
ATOM 887 N N . SER A 1 114 ? -4.350 -3.942 -18.270 1.00 92.81 114 SER A N 1
ATOM 888 C CA . SER A 1 114 ? -4.683 -5.093 -19.114 1.00 92.81 114 SER A CA 1
ATOM 889 C C . SER A 1 114 ? -4.525 -4.771 -20.597 1.00 92.81 114 SER A C 1
ATOM 891 O O . SER A 1 114 ? -3.972 -5.580 -21.333 1.00 92.81 114 SER A O 1
ATOM 893 N N . ILE A 1 115 ? -4.960 -3.582 -21.029 1.00 92.88 115 ILE A N 1
ATOM 894 C CA . ILE A 1 115 ? -4.782 -3.120 -22.412 1.00 92.88 115 ILE A CA 1
ATOM 895 C C . ILE A 1 115 ? -3.289 -3.008 -22.730 1.00 92.88 115 ILE A C 1
ATOM 897 O O . ILE A 1 115 ? -2.835 -3.598 -23.703 1.00 92.88 115 ILE A O 1
ATOM 901 N N . ALA A 1 116 ? -2.510 -2.323 -21.887 1.00 89.75 116 ALA A N 1
ATOM 902 C CA . ALA A 1 116 ? -1.074 -2.157 -22.107 1.00 89.75 116 ALA A CA 1
ATOM 903 C C . ALA A 1 116 ? -0.319 -3.497 -22.128 1.00 89.75 116 ALA A C 1
ATOM 905 O O . ALA A 1 116 ? 0.585 -3.681 -22.938 1.00 89.75 116 ALA A O 1
ATOM 906 N N . TYR A 1 117 ? -0.702 -4.443 -21.268 1.00 91.56 117 TYR A N 1
ATOM 907 C CA . TYR A 1 117 ? -0.112 -5.779 -21.221 1.00 91.56 117 TYR A CA 1
ATOM 908 C C . TYR A 1 117 ? -0.466 -6.623 -22.455 1.00 91.56 117 TYR A C 1
ATOM 910 O O . TYR A 1 117 ? 0.396 -7.308 -23.001 1.00 91.56 117 TYR A O 1
ATOM 918 N N . VAL A 1 118 ? -1.716 -6.563 -22.925 1.00 92.50 118 VAL A N 1
ATOM 919 C CA . VAL A 1 118 ? -2.140 -7.260 -24.149 1.00 92.50 118 VAL A CA 1
ATOM 920 C C . VAL A 1 118 ? -1.421 -6.695 -25.373 1.00 92.50 118 VAL A C 1
ATOM 922 O O . VAL A 1 118 ? -0.902 -7.475 -26.165 1.00 92.50 118 VAL A O 1
ATOM 925 N N . GLU A 1 119 ? -1.322 -5.370 -25.498 1.00 89.62 119 GLU A N 1
ATOM 926 C CA . GLU A 1 119 ? -0.563 -4.716 -26.574 1.00 89.62 119 GLU A CA 1
ATOM 927 C C . GLU A 1 119 ? 0.914 -5.132 -26.553 1.00 89.62 119 GLU A C 1
ATOM 929 O O . GLU A 1 119 ? 1.467 -5.497 -27.589 1.00 89.62 119 GLU A O 1
ATOM 934 N N . LEU A 1 120 ? 1.527 -5.191 -25.364 1.00 87.12 120 LEU A N 1
ATOM 935 C CA . LEU A 1 120 ? 2.904 -5.662 -25.199 1.00 87.12 120 LEU A CA 1
ATOM 936 C C . LEU A 1 120 ? 3.090 -7.108 -25.689 1.00 87.12 120 LEU A C 1
ATOM 938 O O . LEU A 1 120 ? 4.123 -7.434 -26.264 1.00 87.12 120 LEU A O 1
ATOM 942 N N . LYS A 1 121 ? 2.093 -7.974 -25.474 1.00 86.94 121 LYS A N 1
ATOM 943 C CA . LYS A 1 121 ? 2.139 -9.388 -25.872 1.00 86.94 121 LYS A CA 1
ATOM 944 C C . LYS A 1 121 ? 1.824 -9.616 -27.353 1.00 86.94 121 LYS A C 1
ATOM 946 O O . LYS A 1 121 ? 2.257 -10.615 -27.921 1.00 86.94 121 LYS A O 1
ATOM 951 N N . LEU A 1 122 ? 1.035 -8.733 -27.962 1.00 87.69 122 LEU A N 1
ATOM 952 C CA . LEU A 1 122 ? 0.646 -8.817 -29.371 1.00 87.69 122 LEU A CA 1
ATOM 953 C C . LEU A 1 122 ? 1.681 -8.194 -30.315 1.00 87.69 122 LEU A C 1
ATOM 955 O O . LEU A 1 122 ? 1.645 -8.471 -31.516 1.00 87.69 122 LEU A O 1
ATOM 959 N N . GLN A 1 123 ? 2.584 -7.356 -29.805 1.00 79.94 123 GLN A N 1
ATOM 960 C CA . GLN A 1 123 ? 3.555 -6.661 -30.638 1.00 79.94 123 GLN A CA 1
ATOM 961 C C . GLN A 1 123 ? 4.652 -7.590 -31.193 1.00 79.94 123 GLN A C 1
ATOM 963 O O . GLN A 1 123 ? 5.154 -8.458 -30.476 1.00 79.94 123 GLN A O 1
ATOM 968 N N . PRO A 1 124 ? 5.076 -7.399 -32.460 1.00 75.06 124 PRO A N 1
ATOM 969 C CA . PRO A 1 124 ? 6.277 -8.042 -32.991 1.00 75.06 124 PRO A CA 1
ATOM 970 C C . PRO A 1 124 ? 7.506 -7.620 -32.179 1.00 75.06 124 PRO A C 1
ATOM 972 O O . PRO A 1 124 ? 7.612 -6.446 -31.827 1.00 75.06 124 PRO A O 1
ATOM 975 N N . GLN A 1 125 ? 8.450 -8.540 -31.947 1.00 62.53 125 GLN A N 1
ATOM 976 C CA . GLN A 1 125 ? 9.678 -8.293 -31.166 1.00 62.53 125 GLN A CA 1
ATOM 977 C C . GLN A 1 125 ? 10.475 -7.053 -31.615 1.00 62.53 125 GLN A C 1
ATOM 979 O O . GLN A 1 125 ? 11.143 -6.441 -30.791 1.00 62.53 125 GLN A O 1
ATOM 984 N N . ASP A 1 126 ? 10.351 -6.637 -32.878 1.00 64.12 126 ASP A N 1
ATOM 985 C CA . ASP A 1 126 ? 11.074 -5.486 -33.438 1.00 64.12 126 ASP A CA 1
ATOM 986 C C . ASP A 1 126 ? 10.369 -4.127 -33.237 1.00 64.12 126 ASP A C 1
ATOM 988 O O . ASP A 1 126 ? 10.931 -3.076 -33.554 1.00 64.12 126 ASP A O 1
ATOM 992 N N . ALA A 1 127 ? 9.125 -4.111 -32.746 1.00 64.19 127 ALA A N 1
ATOM 993 C CA . ALA A 1 127 ? 8.346 -2.892 -32.536 1.00 64.19 127 ALA A CA 1
ATOM 994 C C . ALA A 1 127 ? 8.459 -2.431 -31.077 1.00 64.19 127 ALA A C 1
ATOM 996 O O . ALA A 1 127 ? 7.511 -2.521 -30.300 1.00 64.19 127 ALA A O 1
ATOM 997 N N . ASP A 1 128 ? 9.637 -1.949 -30.697 1.00 62.50 128 ASP A N 1
ATOM 998 C CA . ASP A 1 128 ? 9.927 -1.597 -29.311 1.00 62.50 128 ASP A CA 1
ATOM 999 C C . ASP A 1 128 ? 9.188 -0.306 -28.897 1.00 62.50 128 ASP A C 1
ATOM 1001 O O . ASP A 1 128 ? 9.516 0.802 -29.331 1.00 62.50 128 ASP A O 1
ATOM 1005 N N . LEU A 1 129 ? 8.135 -0.439 -28.080 1.00 73.62 129 LEU A N 1
ATOM 1006 C CA . LEU A 1 129 ? 7.380 0.688 -27.524 1.00 73.62 129 LEU A CA 1
ATOM 1007 C C . LEU A 1 129 ? 7.553 0.752 -25.997 1.00 73.62 129 LEU A C 1
ATOM 1009 O O . LEU A 1 129 ? 6.679 0.294 -25.250 1.00 73.62 129 LEU A O 1
ATOM 1013 N N . PRO A 1 130 ? 8.626 1.398 -25.497 1.00 75.38 130 PRO A N 1
ATOM 1014 C CA . PRO A 1 130 ? 8.868 1.558 -24.057 1.00 75.38 130 PRO A CA 1
ATOM 1015 C C . PRO A 1 130 ? 7.732 2.282 -23.325 1.00 75.38 130 PRO A C 1
ATOM 1017 O O . PRO A 1 130 ? 7.563 2.138 -22.115 1.00 75.38 130 PRO A O 1
ATOM 1020 N N . ILE A 1 131 ? 6.903 3.023 -24.064 1.00 77.62 131 ILE A N 1
ATOM 1021 C CA . ILE A 1 131 ? 5.719 3.709 -23.547 1.00 77.62 131 ILE A CA 1
ATOM 1022 C C . ILE A 1 131 ? 4.701 2.710 -22.977 1.00 77.62 131 ILE A C 1
ATOM 1024 O O . ILE A 1 131 ? 4.221 2.915 -21.865 1.00 77.62 131 ILE A O 1
ATOM 1028 N N . PHE A 1 132 ? 4.388 1.615 -23.680 1.00 82.75 132 PHE A N 1
ATOM 1029 C CA . PHE A 1 132 ? 3.422 0.626 -23.181 1.00 82.75 132 PHE A CA 1
ATOM 1030 C C . PHE A 1 132 ? 3.963 -0.146 -21.981 1.00 82.75 132 PHE A C 1
ATOM 1032 O O . PHE A 1 132 ? 3.229 -0.378 -21.022 1.00 82.75 132 PHE A O 1
ATOM 1039 N N . ARG A 1 133 ? 5.264 -0.458 -21.988 1.00 83.12 133 ARG A N 1
ATOM 1040 C CA . ARG A 1 133 ? 5.967 -1.070 -20.853 1.00 83.12 133 ARG A CA 1
ATOM 1041 C C . ARG A 1 133 ? 5.872 -0.181 -19.607 1.00 83.12 133 ARG A C 1
ATOM 1043 O O . ARG A 1 133 ? 5.495 -0.647 -18.533 1.00 83.12 133 ARG A O 1
ATOM 1050 N N . LEU A 1 134 ? 6.112 1.120 -19.764 1.00 78.31 134 LEU A N 1
ATOM 1051 C CA . LEU A 1 134 ? 5.973 2.097 -18.686 1.00 78.31 134 LEU A CA 1
ATOM 1052 C C . LEU A 1 134 ? 4.523 2.215 -18.189 1.00 78.31 134 LEU A C 1
ATOM 1054 O O . LEU A 1 134 ? 4.292 2.206 -16.981 1.00 78.31 134 LEU A O 1
ATOM 1058 N N . ILE A 1 135 ? 3.544 2.298 -19.097 1.00 83.00 135 ILE A N 1
ATOM 1059 C CA . ILE A 1 135 ? 2.117 2.354 -18.740 1.00 83.00 135 ILE A CA 1
ATOM 1060 C C . ILE A 1 135 ? 1.715 1.100 -17.958 1.00 83.00 135 ILE A C 1
ATOM 1062 O O . ILE A 1 135 ? 1.077 1.221 -16.913 1.00 83.00 135 ILE A O 1
ATOM 1066 N N . CYS A 1 136 ? 2.111 -0.085 -18.424 1.00 86.69 136 CYS A N 1
ATOM 1067 C CA . CYS A 1 136 ? 1.863 -1.369 -17.771 1.00 86.69 136 CYS A CA 1
ATOM 1068 C C . CYS A 1 136 ? 2.445 -1.386 -16.349 1.00 86.69 136 CYS A C 1
ATOM 1070 O O . CYS A 1 136 ? 1.741 -1.662 -15.380 1.00 86.69 136 CYS A O 1
ATOM 1072 N N . LEU A 1 137 ? 3.705 -0.983 -16.189 1.00 80.56 137 LEU A N 1
ATOM 1073 C CA . LEU A 1 137 ? 4.346 -0.934 -14.879 1.00 80.56 137 LEU A CA 1
ATOM 1074 C C . LEU A 1 137 ? 3.645 0.045 -13.923 1.00 80.56 137 LEU A C 1
ATOM 1076 O O . LEU A 1 137 ? 3.269 -0.333 -12.813 1.00 80.56 137 LEU A O 1
ATOM 1080 N N . ILE A 1 138 ? 3.445 1.295 -14.353 1.00 80.56 138 ILE A N 1
ATOM 1081 C CA . ILE A 1 138 ? 2.854 2.348 -13.516 1.00 80.56 138 ILE A CA 1
ATOM 1082 C C . ILE A 1 138 ? 1.423 1.977 -13.117 1.00 80.56 138 ILE A C 1
ATOM 1084 O O . ILE A 1 138 ? 1.067 2.080 -11.946 1.00 80.56 138 ILE A O 1
ATOM 1088 N N . SER A 1 139 ? 0.602 1.524 -14.066 1.00 82.06 139 SER A N 1
ATOM 1089 C CA . SER A 1 139 ? -0.788 1.145 -13.784 1.00 82.06 139 SER A CA 1
ATOM 1090 C C . SER A 1 139 ? -0.892 -0.068 -12.856 1.00 82.06 139 SER A C 1
ATOM 1092 O O . SER A 1 139 ? -1.731 -0.057 -11.955 1.00 82.06 139 SER A O 1
ATOM 1094 N N . GLY A 1 140 ? -0.010 -1.064 -12.998 1.00 78.75 140 GLY A N 1
ATOM 1095 C CA . GLY A 1 140 ? 0.068 -2.205 -12.082 1.00 78.75 140 GLY A CA 1
ATOM 1096 C C . GLY A 1 140 ? 0.440 -1.791 -10.655 1.00 78.75 140 GLY A C 1
ATOM 1097 O O . GLY A 1 140 ? -0.216 -2.210 -9.702 1.00 78.75 140 GLY A O 1
ATOM 1098 N N . ILE A 1 141 ? 1.438 -0.912 -10.498 1.00 80.94 141 ILE A N 1
ATOM 1099 C CA . ILE A 1 141 ? 1.833 -0.364 -9.188 1.00 80.94 141 ILE A CA 1
ATOM 1100 C C . ILE A 1 141 ? 0.674 0.419 -8.561 1.00 80.94 141 ILE A C 1
ATOM 1102 O O . ILE A 1 141 ? 0.312 0.153 -7.417 1.00 80.94 141 ILE A O 1
ATOM 1106 N N . ILE A 1 142 ? 0.040 1.320 -9.320 1.00 79.00 142 ILE A N 1
ATOM 1107 C CA . ILE A 1 142 ? -1.114 2.101 -8.852 1.00 79.00 142 ILE A CA 1
ATOM 1108 C C . ILE A 1 142 ? -2.257 1.177 -8.405 1.00 79.00 142 ILE A C 1
ATOM 1110 O O . ILE A 1 142 ? -2.877 1.424 -7.373 1.00 79.00 142 ILE A O 1
ATOM 1114 N N . ALA A 1 143 ? -2.534 0.093 -9.137 1.00 83.44 143 ALA A N 1
ATOM 1115 C CA . ALA A 1 143 ? -3.572 -0.865 -8.763 1.00 83.44 143 ALA A CA 1
ATOM 1116 C C . ALA A 1 143 ? -3.280 -1.535 -7.405 1.00 83.44 143 ALA A C 1
ATOM 1118 O O . ALA A 1 143 ? -4.180 -1.634 -6.566 1.00 83.44 143 ALA A O 1
ATOM 1119 N N . ILE A 1 144 ? -2.026 -1.938 -7.158 1.00 80.00 144 ILE A N 1
ATOM 1120 C CA . ILE A 1 144 ? -1.596 -2.480 -5.857 1.00 80.00 144 ILE A CA 1
ATOM 1121 C C . ILE A 1 144 ? -1.736 -1.418 -4.762 1.00 80.00 144 ILE A C 1
ATOM 1123 O O . ILE A 1 144 ? -2.310 -1.701 -3.711 1.00 80.00 144 ILE A O 1
ATOM 1127 N N . GLU A 1 145 ? -1.243 -0.201 -4.995 1.00 77.88 145 GLU A N 1
ATOM 1128 C CA . GLU A 1 145 ? -1.304 0.891 -4.018 1.00 77.88 145 GLU A CA 1
ATOM 1129 C C . GLU A 1 145 ? -2.743 1.219 -3.613 1.00 77.88 145 GLU A C 1
ATOM 1131 O O . GLU A 1 145 ? -3.023 1.380 -2.425 1.00 77.88 145 GLU A O 1
ATOM 1136 N N . ILE A 1 146 ? -3.677 1.253 -4.568 1.00 82.12 146 ILE A N 1
ATOM 1137 C CA . ILE A 1 146 ? -5.098 1.496 -4.290 1.00 82.12 146 ILE A CA 1
ATOM 1138 C C . ILE A 1 146 ? -5.692 0.367 -3.438 1.00 82.12 146 ILE A C 1
ATOM 1140 O O . ILE A 1 146 ? -6.390 0.652 -2.464 1.00 82.12 146 ILE A O 1
ATOM 1144 N N . LEU A 1 147 ? -5.405 -0.904 -3.749 1.00 84.81 147 LEU A N 1
ATOM 1145 C CA . LEU A 1 147 ? -5.873 -2.041 -2.943 1.00 84.81 147 LEU A CA 1
ATOM 1146 C C . LEU A 1 147 ? -5.329 -1.985 -1.514 1.00 84.81 147 LEU A C 1
ATOM 1148 O O . LEU A 1 147 ? -6.074 -2.165 -0.550 1.00 84.81 147 LEU A O 1
ATOM 1152 N N . VAL A 1 148 ? -4.038 -1.686 -1.370 1.00 81.25 148 VAL A N 1
ATOM 1153 C CA . VAL A 1 148 ? -3.401 -1.503 -0.065 1.00 81.25 148 VAL A CA 1
ATOM 1154 C C . VAL A 1 148 ? -4.033 -0.327 0.677 1.00 81.25 148 VAL A C 1
ATOM 1156 O O . VAL A 1 148 ? -4.321 -0.454 1.861 1.00 81.25 148 VAL A O 1
ATOM 1159 N N . ALA A 1 149 ? -4.331 0.785 0.006 1.00 81.81 149 ALA A N 1
ATOM 1160 C CA . ALA A 1 149 ? -4.994 1.933 0.617 1.00 81.81 149 ALA A CA 1
ATOM 1161 C C . ALA A 1 149 ? -6.417 1.610 1.104 1.00 81.81 149 ALA A C 1
ATOM 1163 O O . ALA A 1 149 ? -6.805 2.088 2.169 1.00 81.81 149 ALA A O 1
ATOM 1164 N N . ILE A 1 150 ? -7.175 0.765 0.392 1.00 85.69 150 ILE A N 1
ATOM 1165 C CA . ILE A 1 150 ? -8.495 0.284 0.841 1.00 85.69 150 ILE A CA 1
ATOM 1166 C C . ILE A 1 150 ? -8.369 -0.535 2.133 1.00 85.69 150 ILE A C 1
ATOM 1168 O O . ILE A 1 150 ? -9.207 -0.403 3.018 1.00 85.69 150 ILE A O 1
ATOM 1172 N N . ILE A 1 151 ? -7.311 -1.339 2.277 1.00 82.62 151 ILE A N 1
ATOM 1173 C CA . ILE A 1 151 ? -7.047 -2.115 3.500 1.00 82.62 151 ILE A CA 1
ATOM 1174 C C . ILE A 1 151 ? -6.497 -1.221 4.614 1.00 82.62 151 ILE A C 1
ATOM 1176 O O . ILE A 1 151 ? -6.884 -1.362 5.768 1.00 82.62 151 ILE A O 1
ATOM 1180 N N . ILE A 1 152 ? -5.598 -0.286 4.303 1.00 77.88 152 ILE A N 1
ATOM 1181 C CA . ILE A 1 152 ? -4.971 0.577 5.307 1.00 77.88 152 ILE A CA 1
ATOM 1182 C C . ILE A 1 152 ? -5.947 1.637 5.809 1.00 77.88 152 ILE A C 1
ATOM 1184 O O . ILE A 1 152 ? -5.865 1.988 6.974 1.00 77.88 152 ILE A O 1
ATOM 1188 N N . SER A 1 153 ? -6.890 2.132 5.005 1.00 72.56 153 SER A N 1
ATOM 1189 C CA . SER A 1 153 ? -7.878 3.132 5.437 1.00 72.56 153 SER A CA 1
ATOM 1190 C C . SER A 1 153 ? -8.596 2.760 6.755 1.00 72.56 153 SER A C 1
ATOM 1192 O O . SER A 1 153 ? -8.561 3.568 7.692 1.00 72.56 153 SER A O 1
ATOM 1194 N N . PRO A 1 154 ? -9.139 1.538 6.927 1.00 59.69 154 PRO A N 1
ATOM 1195 C CA . PRO A 1 154 ? -9.691 1.100 8.207 1.00 59.69 154 PRO A CA 1
ATOM 1196 C C . PRO A 1 154 ? -8.619 0.880 9.288 1.00 59.69 154 PRO A C 1
ATOM 1198 O O . PRO A 1 154 ? -8.875 1.180 10.453 1.00 59.69 154 PRO A O 1
ATOM 1201 N N . PHE A 1 155 ? -7.403 0.440 8.943 1.00 54.28 155 PHE A N 1
ATOM 1202 C CA . PHE A 1 155 ? -6.292 0.309 9.904 1.00 54.28 155 PHE A CA 1
ATOM 1203 C C . PHE A 1 155 ? -5.759 1.661 10.406 1.00 54.28 155 PHE A C 1
ATOM 1205 O O . PHE A 1 155 ? -5.385 1.784 11.571 1.00 54.28 155 PHE A O 1
ATOM 1212 N N . TRP A 1 156 ? -5.754 2.690 9.562 1.00 50.91 156 TRP A N 1
ATOM 1213 C CA . TRP A 1 156 ? -5.397 4.059 9.909 1.00 50.91 156 TRP A CA 1
ATOM 1214 C C . TRP A 1 156 ? -6.443 4.645 10.848 1.00 50.91 156 TRP A C 1
ATOM 1216 O O . TRP A 1 156 ? -6.090 5.183 11.892 1.00 50.91 156 TRP A O 1
ATOM 1226 N N . LEU A 1 157 ? -7.732 4.463 10.542 1.00 52.06 157 LEU A N 1
ATOM 1227 C CA . LEU A 1 157 ? -8.818 4.840 11.447 1.00 52.06 157 LEU A CA 1
ATOM 1228 C C . LEU A 1 157 ? -8.747 4.077 12.776 1.00 52.06 157 LEU A C 1
ATOM 1230 O O . LEU A 1 157 ? -8.969 4.674 13.826 1.00 52.06 157 LEU A O 1
ATOM 1234 N N . PHE A 1 158 ? -8.382 2.793 12.762 1.00 53.22 158 PHE A N 1
ATOM 1235 C CA . PHE A 1 158 ? -8.155 2.014 13.978 1.00 53.22 158 PHE A CA 1
ATOM 1236 C C . PHE A 1 158 ? -6.999 2.590 14.806 1.00 53.22 158 PHE A C 1
ATOM 1238 O O . PHE A 1 158 ? -7.188 2.874 15.984 1.00 53.22 158 PHE A O 1
ATOM 1245 N N . MET A 1 159 ? -5.840 2.857 14.197 1.00 51.34 159 MET A N 1
ATOM 1246 C CA . MET A 1 159 ? -4.682 3.456 14.877 1.00 51.34 159 MET A CA 1
ATOM 1247 C C . MET A 1 159 ? -4.978 4.864 15.415 1.00 51.34 159 MET A C 1
ATOM 1249 O O . MET A 1 159 ? -4.644 5.168 16.561 1.00 51.34 159 MET A O 1
ATOM 1253 N N . VAL A 1 160 ? -5.650 5.711 14.628 1.00 54.75 160 VAL A N 1
ATOM 1254 C CA . VAL A 1 160 ? -6.029 7.079 15.018 1.00 54.75 160 VAL A CA 1
ATOM 1255 C C . VAL A 1 160 ? -7.093 7.086 16.116 1.00 54.75 160 VAL A C 1
ATOM 1257 O O . VAL A 1 160 ? -7.062 7.989 16.942 1.00 54.75 160 VAL A O 1
ATOM 1260 N N . ASN A 1 161 ? -7.978 6.086 16.193 1.00 49.44 161 ASN A N 1
ATOM 1261 C CA . ASN A 1 161 ? -8.958 5.956 17.279 1.00 49.44 161 ASN A CA 1
ATOM 1262 C C . ASN A 1 161 ? -8.387 5.278 18.536 1.00 49.44 161 ASN A C 1
ATOM 1264 O O . ASN A 1 161 ? -8.782 5.621 19.650 1.00 49.44 161 ASN A O 1
ATOM 1268 N N . LEU A 1 162 ? -7.427 4.358 18.397 1.00 52.50 162 LEU A N 1
ATOM 1269 C CA . LEU A 1 162 ? -6.765 3.706 19.532 1.00 52.50 162 LEU A CA 1
ATOM 1270 C C . LEU A 1 162 ? -5.855 4.685 20.291 1.00 52.50 162 LEU A C 1
ATOM 1272 O O . LEU A 1 162 ? -5.767 4.642 21.518 1.00 52.50 162 LEU A O 1
ATOM 1276 N N . CYS A 1 163 ? -5.206 5.597 19.564 1.00 57.28 163 CYS A N 1
ATOM 1277 C CA . CYS A 1 163 ? -4.273 6.580 20.109 1.00 57.28 163 CYS A CA 1
ATOM 1278 C C . CYS A 1 163 ? -4.897 7.496 21.190 1.00 57.28 163 CYS A C 1
ATOM 1280 O O . CYS A 1 163 ? -4.363 7.536 22.298 1.00 57.28 163 CYS A O 1
ATOM 1282 N N . PRO A 1 164 ? -6.045 8.175 20.975 1.00 54.44 164 PRO A N 1
ATOM 1283 C CA . PRO A 1 164 ? -6.689 8.988 22.003 1.00 54.44 164 PRO A CA 1
ATOM 1284 C C . PRO A 1 164 ? -7.225 8.148 23.166 1.00 54.44 164 PRO A C 1
ATOM 1286 O O . PRO A 1 164 ? -7.183 8.622 24.295 1.00 54.44 164 PRO A O 1
ATOM 1289 N N . ILE A 1 165 ? -7.662 6.903 22.947 1.00 63.47 165 ILE A N 1
ATOM 1290 C CA . ILE A 1 165 ? -8.108 6.013 24.034 1.00 63.47 165 ILE A CA 1
ATOM 1291 C C . ILE A 1 165 ? -6.935 5.660 24.956 1.00 63.47 165 ILE A C 1
ATOM 1293 O O . ILE A 1 165 ? -7.067 5.736 26.178 1.00 63.47 165 ILE A O 1
ATOM 1297 N N . LEU A 1 166 ? -5.772 5.333 24.386 1.00 55.69 166 LEU A N 1
ATOM 1298 C CA . LEU A 1 166 ? -4.553 5.062 25.148 1.00 55.69 166 LEU A CA 1
ATOM 1299 C C . LEU A 1 166 ? -4.023 6.324 25.834 1.00 55.69 166 LEU A C 1
ATOM 1301 O O . LEU A 1 166 ? -3.700 6.279 27.017 1.00 55.69 166 LEU A O 1
ATOM 1305 N N . ILE A 1 167 ? -3.998 7.461 25.135 1.00 66.06 167 ILE A N 1
ATOM 1306 C CA . ILE A 1 167 ? -3.564 8.747 25.693 1.00 66.06 167 ILE A CA 1
ATOM 1307 C C . ILE A 1 167 ? -4.470 9.157 26.860 1.00 66.06 167 ILE A C 1
ATOM 1309 O O . ILE A 1 167 ? -3.965 9.456 27.939 1.00 66.06 167 ILE A O 1
ATOM 1313 N N . VAL A 1 168 ? -5.796 9.111 26.695 1.00 70.56 168 VAL A N 1
ATOM 1314 C CA . VAL A 1 168 ? -6.769 9.439 27.752 1.00 70.56 168 VAL A CA 1
ATOM 1315 C C . VAL A 1 168 ? -6.711 8.425 28.893 1.00 70.56 168 VAL A C 1
ATOM 1317 O O . VAL A 1 168 ? -6.779 8.822 30.055 1.00 70.56 168 VAL A O 1
ATOM 1320 N N . GLY A 1 169 ? -6.548 7.134 28.600 1.00 67.44 169 GLY A N 1
ATOM 1321 C CA . GLY A 1 169 ? -6.405 6.087 29.613 1.00 67.44 169 GLY A CA 1
ATOM 1322 C C . GLY A 1 169 ? -5.164 6.285 30.484 1.00 67.44 169 GLY A C 1
ATOM 1323 O O . GLY A 1 169 ? -5.260 6.268 31.713 1.00 67.44 169 GLY A O 1
ATOM 1324 N N . VAL A 1 170 ? -4.017 6.554 29.857 1.00 62.44 170 VAL A N 1
ATOM 1325 C CA . VAL A 1 170 ? -2.749 6.828 30.546 1.00 62.44 170 VAL A CA 1
ATOM 1326 C C . VAL A 1 170 ? -2.826 8.144 31.323 1.00 62.44 170 VAL A C 1
ATOM 1328 O O . VAL A 1 170 ? -2.507 8.162 32.510 1.00 62.44 170 VAL A O 1
ATOM 1331 N N . LEU A 1 171 ? -3.344 9.221 30.719 1.00 62.69 171 LEU A N 1
ATOM 1332 C CA . LEU A 1 171 ? -3.551 10.510 31.393 1.00 62.69 171 LEU A CA 1
ATOM 1333 C C . LEU A 1 171 ? -4.471 10.385 32.606 1.00 62.69 171 LEU A C 1
ATOM 1335 O O . LEU A 1 171 ? -4.179 10.963 33.649 1.00 62.69 171 LEU A O 1
ATOM 1339 N N . ARG A 1 172 ? -5.561 9.617 32.505 1.00 68.94 172 ARG A N 1
ATOM 1340 C CA . ARG A 1 172 ? -6.496 9.397 33.615 1.00 68.94 172 ARG A CA 1
ATOM 1341 C C . ARG A 1 172 ? -5.825 8.663 34.772 1.00 68.94 172 ARG A C 1
ATOM 1343 O O . ARG A 1 172 ? -6.028 9.044 35.924 1.00 68.94 172 ARG A O 1
ATOM 1350 N N . HIS A 1 173 ? -5.014 7.651 34.470 1.00 66.25 173 HIS A N 1
ATOM 1351 C CA . HIS A 1 173 ? -4.279 6.904 35.485 1.00 66.25 173 HIS A CA 1
ATOM 1352 C C . HIS A 1 173 ? -3.229 7.780 36.184 1.00 66.25 173 HIS A C 1
ATOM 1354 O O . HIS A 1 173 ? -3.187 7.838 37.413 1.00 66.25 173 HIS A O 1
ATOM 1360 N N . SER A 1 174 ? -2.445 8.542 35.418 1.00 62.53 174 SER A N 1
ATOM 1361 C CA . SER A 1 174 ? -1.465 9.485 35.966 1.00 62.53 174 SER A CA 1
ATOM 1362 C C . SER A 1 174 ? -2.127 10.612 36.767 1.00 62.53 174 SER A C 1
ATOM 1364 O O . SER A 1 174 ? -1.634 10.983 37.829 1.00 62.53 174 SER A O 1
ATOM 1366 N N . TYR A 1 175 ? -3.279 11.120 36.322 1.00 65.94 175 TYR A N 1
ATOM 1367 C CA . TYR A 1 175 ? -4.027 12.156 37.035 1.00 65.94 175 TYR A CA 1
ATOM 1368 C C . TYR A 1 175 ? -4.557 11.663 38.388 1.00 65.94 175 TYR A C 1
ATOM 1370 O O . TYR A 1 175 ? -4.443 12.372 39.387 1.00 65.94 175 TYR A O 1
ATOM 1378 N N . GLN A 1 176 ? -5.074 10.430 38.457 1.00 73.00 176 GLN A N 1
ATOM 1379 C CA . GLN A 1 176 ? -5.495 9.829 39.728 1.00 73.00 176 GLN A CA 1
ATOM 1380 C C . GLN A 1 176 ? -4.335 9.684 40.717 1.00 73.00 176 GLN A C 1
ATOM 1382 O O . GLN A 1 176 ? -4.506 9.999 41.895 1.00 73.00 176 GLN A O 1
ATOM 1387 N N . GLN A 1 177 ? -3.156 9.263 40.250 1.00 70.50 177 GLN A N 1
ATOM 1388 C CA . GLN A 1 177 ? -1.972 9.138 41.104 1.00 70.50 177 GLN A CA 1
ATOM 1389 C C . GLN A 1 177 ? -1.500 10.498 41.633 1.00 70.50 177 GLN A C 1
ATOM 1391 O O . GLN A 1 177 ? -1.207 10.631 42.822 1.00 70.50 177 GLN A O 1
ATOM 1396 N N . ILE A 1 178 ? -1.482 11.530 40.782 1.00 70.75 178 ILE A N 1
ATOM 1397 C CA . ILE A 1 178 ? -1.110 12.893 41.186 1.00 70.75 178 ILE A CA 1
ATOM 1398 C C . ILE A 1 178 ? -2.116 13.447 42.201 1.00 70.75 178 ILE A C 1
ATOM 1400 O O . ILE A 1 178 ? -1.714 14.026 43.210 1.00 70.75 178 ILE A O 1
ATOM 1404 N N . TYR A 1 179 ? -3.415 13.232 41.980 1.00 73.25 179 TYR A N 1
ATOM 1405 C CA . TYR A 1 179 ? -4.463 13.681 42.894 1.00 73.25 179 TYR A CA 1
ATOM 1406 C C . TYR A 1 179 ? -4.375 12.991 44.262 1.00 73.25 179 TYR A C 1
ATOM 1408 O O . TYR A 1 179 ? -4.440 13.660 45.292 1.00 73.25 179 TYR A O 1
ATOM 1416 N N . GLN A 1 180 ? -4.167 11.669 44.294 1.00 78.19 180 GLN A N 1
ATOM 1417 C CA . GLN A 1 180 ? -3.957 10.931 45.544 1.00 78.19 180 GLN A CA 1
ATOM 1418 C C . GLN A 1 180 ? -2.699 11.397 46.282 1.00 78.19 180 GLN A C 1
ATOM 1420 O O . GLN A 1 180 ? -2.729 11.548 47.502 1.00 78.19 180 GLN A O 1
ATOM 1425 N N . CYS A 1 181 ? -1.613 11.665 45.555 1.00 73.88 181 CYS A N 1
ATOM 1426 C CA . CYS A 1 181 ? -0.381 12.188 46.137 1.00 73.88 181 CYS A CA 1
ATOM 1427 C C . CYS A 1 181 ? -0.611 13.561 46.787 1.00 73.88 181 CYS A C 1
ATOM 1429 O O . CYS A 1 181 ? -0.345 13.727 47.975 1.00 73.88 181 CYS A O 1
ATOM 1431 N N . LEU A 1 182 ? -1.203 14.508 46.051 1.00 70.88 182 LEU A N 1
ATOM 1432 C CA . LEU A 1 182 ? -1.537 15.845 46.556 1.00 70.88 182 LEU A CA 1
ATOM 1433 C C . LEU A 1 182 ? -2.460 15.794 47.774 1.00 70.88 182 LEU A C 1
ATOM 1435 O O . LEU A 1 182 ? -2.218 16.498 48.754 1.00 70.88 182 LEU A O 1
ATOM 1439 N N . TYR A 1 183 ? -3.489 14.947 47.730 1.00 81.44 183 TYR A N 1
ATOM 1440 C CA . TYR A 1 183 ? -4.412 14.764 48.844 1.00 81.44 183 TYR A CA 1
ATOM 1441 C C . TYR A 1 183 ? -3.689 14.247 50.091 1.00 81.44 183 TYR A C 1
ATOM 1443 O O . TYR A 1 183 ? -3.834 14.819 51.171 1.00 81.44 183 TYR A O 1
ATOM 1451 N N . ASN A 1 184 ? -2.849 13.221 49.941 1.00 81.06 184 ASN A N 1
ATOM 1452 C CA . ASN A 1 184 ? -2.086 12.653 51.048 1.00 81.06 184 ASN A CA 1
ATOM 1453 C C . ASN A 1 184 ? -1.094 13.662 51.633 1.00 81.06 184 ASN A C 1
ATOM 1455 O O . ASN A 1 184 ? -1.018 13.798 52.852 1.00 81.06 184 ASN A O 1
ATOM 1459 N N . THR A 1 185 ? -0.375 14.408 50.789 1.00 78.31 185 THR A N 1
ATOM 1460 C CA . THR A 1 185 ? 0.557 15.450 51.236 1.00 78.31 185 THR A CA 1
ATOM 1461 C C . THR A 1 185 ? -0.170 16.573 51.970 1.00 78.31 185 THR A C 1
ATOM 1463 O O . THR A 1 185 ? 0.269 16.971 53.048 1.00 78.31 185 THR A O 1
ATOM 1466 N N . ALA A 1 186 ? -1.299 17.052 51.443 1.00 79.06 186 ALA A N 1
ATOM 1467 C CA . ALA A 1 186 ? -2.102 18.080 52.097 1.00 79.06 186 ALA A CA 1
ATOM 1468 C C . ALA A 1 186 ? -2.593 17.615 53.475 1.00 79.06 186 ALA A C 1
ATOM 1470 O O . ALA A 1 186 ? -2.485 18.363 54.444 1.00 79.06 186 ALA A O 1
ATOM 1471 N N . ASN A 1 187 ? -3.055 16.367 53.582 1.00 83.00 187 ASN A N 1
ATOM 1472 C CA . ASN A 1 187 ? -3.539 15.804 54.840 1.00 83.00 187 ASN A CA 1
ATOM 1473 C C . ASN A 1 187 ? -2.414 15.676 55.884 1.00 83.00 187 ASN A C 1
ATOM 1475 O O . ASN A 1 187 ? -2.612 16.001 57.052 1.00 83.00 187 ASN A O 1
ATOM 1479 N N . LEU A 1 188 ? -1.210 15.289 55.448 1.00 83.31 188 LEU A N 1
ATOM 1480 C CA . LEU A 1 188 ? -0.010 15.197 56.289 1.00 83.31 188 LEU A CA 1
ATOM 1481 C C . LEU A 1 188 ? 0.427 16.565 56.827 1.00 83.31 188 LEU A C 1
ATOM 1483 O O . LEU A 1 188 ? 0.729 16.708 58.014 1.00 83.31 188 LEU A O 1
ATOM 1487 N N . VAL A 1 189 ? 0.433 17.583 55.962 1.00 81.62 189 VAL A N 1
ATOM 1488 C CA . VAL A 1 189 ? 0.754 18.965 56.347 1.00 81.62 189 VAL A CA 1
ATOM 1489 C C . VAL A 1 189 ? -0.287 19.497 57.329 1.00 81.62 189 VAL A C 1
ATOM 1491 O O . VAL A 1 189 ? 0.079 20.092 58.343 1.00 81.62 189 VAL A O 1
ATOM 1494 N N . LEU A 1 190 ? -1.572 19.231 57.083 1.00 80.69 190 LEU A N 1
ATOM 1495 C CA . LEU A 1 190 ? -2.655 19.651 57.967 1.00 80.69 190 LEU A CA 1
ATOM 1496 C C . LEU A 1 190 ? -2.552 18.972 59.341 1.00 80.69 190 LEU A C 1
ATOM 1498 O O . LEU A 1 190 ? -2.634 19.644 60.367 1.00 80.69 190 LEU A O 1
ATOM 1502 N N . SER A 1 191 ? -2.287 17.660 59.381 1.00 82.75 191 SER A N 1
ATOM 1503 C CA . SER A 1 191 ? -2.137 16.917 60.637 1.00 82.75 191 SER A CA 1
ATOM 1504 C C . SER A 1 191 ? -0.904 17.354 61.429 1.00 82.75 191 SER A C 1
ATOM 1506 O O . SER A 1 191 ? -0.970 17.495 62.653 1.00 82.75 191 SER A O 1
ATOM 1508 N N . ALA A 1 192 ? 0.214 17.618 60.745 1.00 81.94 192 ALA A N 1
ATOM 1509 C CA . ALA A 1 192 ? 1.426 18.140 61.369 1.00 81.94 192 ALA A CA 1
ATOM 1510 C C . ALA A 1 192 ? 1.200 19.554 61.930 1.00 81.94 192 ALA A C 1
ATOM 1512 O O . ALA A 1 192 ? 1.582 19.832 63.070 1.00 81.94 192 ALA A O 1
ATOM 1513 N N . GLY A 1 193 ? 0.510 20.415 61.174 1.00 79.50 193 GLY A N 1
ATOM 1514 C CA . GLY A 1 193 ? 0.103 21.750 61.610 1.00 79.50 193 GLY A CA 1
ATOM 1515 C C . GLY A 1 193 ? -0.796 21.712 62.847 1.00 79.50 193 GLY A C 1
ATOM 1516 O O . GLY A 1 193 ? -0.505 22.382 63.837 1.00 79.50 193 GLY A O 1
ATOM 1517 N N . CYS A 1 194 ? -1.829 20.864 62.852 1.00 81.12 194 CYS A N 1
ATOM 1518 C CA . CYS A 1 194 ? -2.698 20.668 64.016 1.00 81.12 194 CYS A CA 1
ATOM 1519 C C . CYS A 1 194 ? -1.932 20.145 65.240 1.00 81.12 194 CYS A C 1
ATOM 1521 O O . CYS A 1 194 ? -2.162 20.612 66.356 1.00 81.12 194 CYS A O 1
ATOM 1523 N N . SER A 1 195 ? -0.998 19.208 65.051 1.00 84.12 195 SER A N 1
ATOM 1524 C CA . SER A 1 195 ? -0.156 18.693 66.136 1.00 84.12 195 SER A CA 1
ATOM 1525 C C . SER A 1 195 ? 0.740 19.783 66.733 1.00 84.12 195 SER A C 1
ATOM 1527 O O . SER A 1 195 ? 0.866 19.873 67.955 1.00 84.12 195 SER A O 1
ATOM 1529 N N . LEU A 1 196 ? 1.363 20.620 65.898 1.00 81.69 196 LEU A N 1
ATOM 1530 C CA . LEU A 1 196 ? 2.173 21.752 66.357 1.00 81.69 196 LEU A CA 1
ATOM 1531 C C . LEU A 1 196 ? 1.325 22.776 67.110 1.00 81.69 196 LEU A C 1
ATOM 1533 O O . LEU A 1 196 ? 1.698 23.177 68.209 1.00 81.69 196 LEU A O 1
ATOM 1537 N N . PHE A 1 197 ? 0.158 23.132 66.570 1.00 80.62 197 PHE A N 1
ATOM 1538 C CA . PHE A 1 197 ? -0.765 24.058 67.220 1.00 80.62 197 PHE A CA 1
ATOM 1539 C C . PHE A 1 197 ? -1.195 23.553 68.602 1.00 80.62 197 PHE A C 1
ATOM 1541 O O . PHE A 1 197 ? -1.148 24.299 69.577 1.00 80.62 197 PHE A O 1
ATOM 1548 N N . LYS A 1 198 ? -1.523 22.260 68.719 1.00 85.19 198 LYS A N 1
ATOM 1549 C CA . LYS A 1 198 ? -1.880 21.631 69.997 1.00 85.19 198 LYS A CA 1
ATOM 1550 C C . LYS A 1 198 ? -0.739 21.702 71.018 1.00 85.19 198 LYS A C 1
ATOM 1552 O O . LYS A 1 198 ? -0.992 22.019 72.176 1.00 85.19 198 LYS A O 1
ATOM 1557 N N . LYS A 1 199 ? 0.506 21.447 70.596 1.00 85.06 199 LYS A N 1
ATOM 1558 C CA . LYS A 1 199 ? 1.691 21.547 71.469 1.00 85.06 199 LYS A CA 1
ATOM 1559 C C . LYS A 1 199 ? 1.955 22.983 71.927 1.00 85.06 199 LYS A C 1
ATOM 1561 O O . LYS A 1 199 ? 2.236 23.196 73.101 1.00 85.06 199 LYS A O 1
ATOM 1566 N N . ILE A 1 200 ? 1.833 23.961 71.027 1.00 83.50 200 ILE A N 1
ATOM 1567 C CA . ILE A 1 200 ? 1.983 25.385 71.364 1.00 83.50 200 ILE A CA 1
ATOM 1568 C C . ILE A 1 200 ? 0.908 25.800 72.369 1.00 83.50 200 ILE A C 1
ATOM 1570 O O . ILE A 1 200 ? 1.226 26.418 73.379 1.00 83.50 200 ILE A O 1
ATOM 1574 N N . TYR A 1 201 ? -0.345 25.408 72.139 1.00 84.69 201 TYR A N 1
ATOM 1575 C CA . TYR A 1 201 ? -1.446 25.704 73.051 1.00 84.69 201 TYR A CA 1
ATOM 1576 C C . TYR A 1 201 ? -1.208 25.126 74.456 1.00 84.69 201 TYR A C 1
ATOM 1578 O O . TYR A 1 201 ? -1.393 25.826 75.447 1.00 84.69 201 TYR A O 1
ATOM 1586 N N . GLN A 1 202 ? -0.729 23.879 74.549 1.00 87.50 202 GLN A N 1
ATOM 1587 C CA . GLN A 1 202 ? -0.361 23.258 75.828 1.00 87.50 202 GLN A CA 1
ATOM 1588 C C . GLN A 1 202 ? 0.775 24.005 76.541 1.00 87.50 202 GLN A C 1
ATOM 1590 O O . GLN A 1 202 ? 0.685 24.221 77.747 1.00 87.50 202 GLN A O 1
ATOM 1595 N N . LEU A 1 203 ? 1.810 24.434 75.812 1.00 85.56 203 LEU A N 1
ATOM 1596 C CA . LEU A 1 203 ? 2.917 25.216 76.374 1.00 85.56 203 LEU A CA 1
ATOM 1597 C C . LEU A 1 203 ? 2.455 26.580 76.896 1.00 85.56 203 LEU A C 1
ATOM 1599 O O . LEU A 1 203 ? 2.863 26.987 77.980 1.00 85.56 203 LEU A O 1
ATOM 1603 N N . VAL A 1 204 ? 1.591 27.273 76.147 1.00 85.62 204 VAL A N 1
ATOM 1604 C CA . VAL A 1 204 ? 1.015 28.557 76.575 1.00 85.62 204 VAL A CA 1
ATOM 1605 C C . VAL A 1 204 ? 0.215 28.375 77.861 1.00 85.62 204 VAL A C 1
ATOM 1607 O O . VAL A 1 204 ? 0.405 29.137 78.803 1.00 85.62 204 VAL A O 1
ATOM 1610 N N . TYR A 1 205 ? -0.620 27.336 77.932 1.00 86.44 205 TYR A N 1
ATOM 1611 C CA . TYR A 1 205 ? -1.416 27.043 79.122 1.00 86.44 205 TYR A CA 1
ATOM 1612 C C . TYR A 1 205 ? -0.533 26.755 80.348 1.00 86.44 205 TYR A C 1
ATOM 1614 O O . TYR A 1 205 ? -0.730 27.352 81.402 1.00 86.44 205 TYR A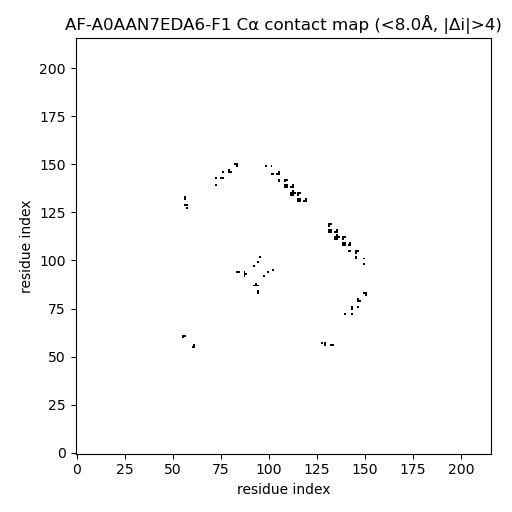 O 1
ATOM 1622 N N . GLN A 1 206 ? 0.502 25.922 80.191 1.00 87.69 206 GLN A N 1
ATOM 1623 C CA . GLN A 1 206 ? 1.467 25.625 81.258 1.00 87.69 206 GLN A CA 1
ATOM 1624 C C . GLN A 1 206 ? 2.222 26.870 81.741 1.00 87.69 206 GLN A C 1
ATOM 1626 O O . GLN A 1 206 ? 2.454 27.024 82.939 1.00 87.69 206 GLN A O 1
ATOM 1631 N N . LEU A 1 207 ? 2.605 27.766 80.826 1.00 86.31 207 LEU A N 1
ATOM 1632 C CA . LEU A 1 207 ? 3.273 29.019 81.175 1.00 86.31 207 LEU A CA 1
ATOM 1633 C C . LEU A 1 207 ? 2.333 29.958 81.944 1.00 86.31 207 LEU A C 1
ATOM 1635 O O . LEU A 1 207 ? 2.759 30.582 82.913 1.00 86.31 207 LEU A O 1
ATOM 1639 N N . CYS A 1 208 ? 1.066 30.049 81.532 1.00 86.00 208 CYS A N 1
ATOM 1640 C CA . CYS A 1 208 ? 0.045 30.823 82.233 1.00 86.00 208 CYS A CA 1
ATOM 1641 C C . CYS A 1 208 ? -0.192 30.295 83.653 1.00 86.00 208 CYS A C 1
ATOM 1643 O O . CYS A 1 208 ? -0.156 31.093 84.586 1.00 86.00 208 CYS A O 1
ATOM 1645 N N . ASP A 1 209 ? -0.359 28.980 83.825 1.00 87.38 209 ASP A N 1
ATOM 1646 C CA . ASP A 1 209 ? -0.508 28.349 85.144 1.00 87.38 209 ASP A CA 1
ATOM 1647 C C . ASP A 1 209 ? 0.712 28.621 86.037 1.00 87.38 209 ASP A C 1
ATOM 1649 O O . ASP A 1 209 ? 0.569 29.009 87.198 1.00 87.38 209 ASP A O 1
ATOM 1653 N N . TRP A 1 210 ? 1.924 28.483 85.487 1.00 88.56 210 TRP A N 1
ATOM 1654 C CA . TRP A 1 210 ? 3.166 28.764 86.208 1.00 88.56 210 TRP A CA 1
ATOM 1655 C C . TRP A 1 210 ? 3.289 30.236 86.626 1.00 88.56 210 TRP A C 1
ATOM 1657 O O . TRP A 1 210 ? 3.676 30.529 87.758 1.00 88.56 210 TRP A O 1
ATOM 1667 N N . LEU A 1 211 ? 2.950 31.175 85.736 1.00 83.19 211 LEU A N 1
ATOM 1668 C CA . LEU A 1 211 ? 2.940 32.604 86.056 1.00 83.19 211 LEU A CA 1
ATOM 1669 C C . LEU A 1 211 ? 1.914 32.910 87.150 1.00 83.19 211 LEU A C 1
ATOM 1671 O O . LEU A 1 211 ? 2.239 33.632 88.088 1.00 83.19 211 LEU A O 1
ATOM 1675 N N . LEU A 1 212 ? 0.712 32.335 87.068 1.00 83.88 212 LEU A N 1
ATOM 1676 C CA . LEU A 1 212 ? -0.344 32.550 88.055 1.00 83.88 212 LEU A CA 1
ATOM 1677 C C . LEU A 1 212 ? 0.091 32.092 89.456 1.00 83.88 212 LEU A C 1
ATOM 1679 O O . LEU A 1 212 ? -0.120 32.820 90.419 1.00 83.88 212 LEU A O 1
ATOM 1683 N N . GLN A 1 213 ? 0.770 30.944 89.557 1.00 85.19 213 GLN A N 1
ATOM 1684 C CA . GLN A 1 213 ? 1.324 30.438 90.820 1.00 85.19 213 GLN A CA 1
ATOM 1685 C C . GLN A 1 213 ? 2.436 31.315 91.401 1.00 85.19 213 GLN A C 1
ATOM 1687 O O . GLN A 1 213 ? 2.622 31.339 92.610 1.00 85.19 213 GLN A O 1
ATOM 1692 N N . LYS A 1 214 ? 3.212 32.007 90.560 1.00 80.44 214 LYS A N 1
ATOM 1693 C CA . LYS A 1 214 ? 4.351 32.820 91.012 1.00 80.44 214 LYS A CA 1
ATOM 1694 C C . LYS A 1 214 ? 3.941 34.204 91.532 1.00 80.44 214 LYS A C 1
ATOM 1696 O O . LYS A 1 214 ? 4.724 34.841 92.232 1.00 80.44 214 LYS A O 1
ATOM 1701 N N . PHE A 1 215 ? 2.764 34.688 91.137 1.00 74.75 215 PHE A N 1
ATOM 17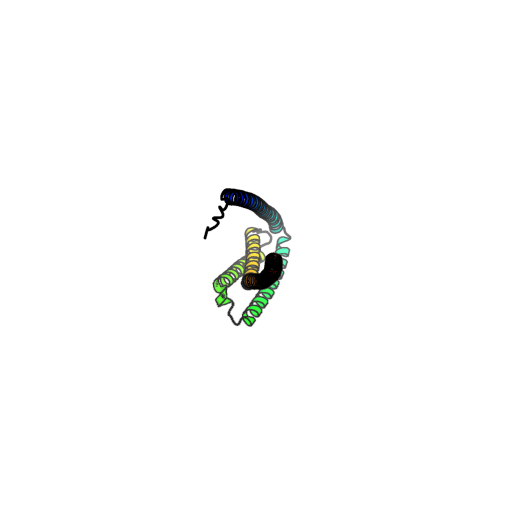02 C CA . PHE A 1 215 ? 2.232 36.003 91.514 1.00 74.75 215 PHE A CA 1
ATOM 1703 C C . PHE A 1 215 ? 1.098 35.937 92.556 1.00 74.75 215 PHE A C 1
ATOM 1705 O O . PHE A 1 215 ? 0.538 36.981 92.892 1.00 74.75 215 PHE A O 1
ATOM 1712 N N . GLN A 1 216 ? 0.772 34.741 93.058 1.00 68.06 216 GLN A N 1
ATOM 1713 C CA . GLN A 1 216 ? -0.025 34.515 94.271 1.00 68.06 216 GLN A CA 1
ATOM 1714 C C . GLN A 1 216 ? 0.896 34.318 95.476 1.00 68.06 216 GLN A C 1
ATOM 1716 O O . GLN A 1 216 ? 0.505 34.779 96.570 1.00 68.06 216 GLN A O 1
#

Sequence (216 aa):
MEFCRCSFNSNAAVSLTIRSKALILIASYGLLNSLIAAVNLVVRLKDAILEYLYHLLNSDEALDFFEAFHALLAYIVSFLAALIGLHFQILGVSPVETHFAMILLFIMATIIYSIAYVELKLQPQDADLPIFRLICLISGIIAIEILVAIIISPFWLFMVNLCPILIVGVLRHSYQQIYQCLYNTANLVLSAGCSLFKKIYQLVYQLCDWLLQKFQ

Radius of gyration: 37.04 Å; Cα contacts (8 Å, |Δi|>4): 63; chains: 1; bounding box: 39×57×128 Å

Organism: Quercus rubra (NCBI:txid3512)

Solvent-accessible surface area (backbone atoms only — not comparable to full-atom values): 11813 Å² total; per-residue (Å²): 138,86,80,85,79,82,80,76,70,65,70,60,60,55,55,54,54,54,54,50,52,53,51,52,51,53,54,52,52,54,50,50,54,52,51,52,53,51,51,53,49,53,52,54,49,48,53,54,50,48,55,52,46,52,57,46,55,70,39,89,63,28,60,62,48,50,53,54,48,48,55,51,48,54,51,50,51,53,53,52,50,51,50,50,52,53,52,28,60,75,68,73,49,60,62,61,79,77,37,44,71,56,54,51,50,32,52,52,25,48,51,55,19,50,53,28,48,50,5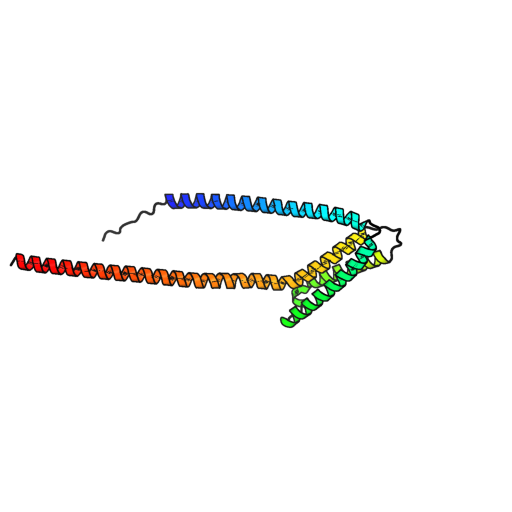2,64,71,70,48,59,90,87,64,82,54,57,66,40,55,49,49,24,52,53,24,48,51,49,31,52,51,45,54,49,46,64,59,41,51,60,51,50,52,47,52,65,56,48,48,57,54,52,51,51,51,52,50,51,53,55,49,52,53,51,49,53,49,53,51,52,52,52,52,51,52,49,52,51,50,52,53,50,52,51,52,52,51,53,52,53,51,54,50,52,54,52,51,53,65,73,76,107

Nearest PDB structures (foldseek):
  3ja6-assembly1_I  TM=2.533E-01  e=6.270E+00  Escherichia coli

Secondary structure (DSSP, 8-state):
---------HHHHHHHHHHHHHHHHHHHHHHHHHHHHHHHHHHHHHHHHHHHHHHHHTSTTHHHHHHHHHHHHHHHHHHHHHHHHHHHHHHTS-HHHHHHHHHHHHHHHHHHHHHHHHHHHHS-TT---HHHHHHHHHHHHHHHHHHHHHHHHHHHHHHHHHHHHHHHHHHHHHHHHHHHHHHHHHHHHHHHHHHHHHHHHHHHHHHHHHHHHH--

pLDDT: mean 74.0, std 14.35, range [39.19, 94.06]

Mean predicted aligned error: 16.87 Å

Foldseek 3Di:
DDDDDDDDDVVVVVVVVVVVVVVVVVVVVVVVVVVVVVVVVVVVVVVVVVVVLLVCLPDPCVLVVLVVLVVVLVVLLVVLVVVLVVVCVVVVHDLCVVPVVLVVLLVVLVVQLVVLNVCVVPDDSPPRDSPSSVSNVVSSVSNSVSSVCSVCVVVVVVVVVVVVVVVVVVVVVVVVVVVVVVVVVVVVVVVVVVVVVVVVVVVVVVVVVVVVVVVD

InterPro domains:
  IPR053258 Calcium-permeable cation-selective channel [PTHR34115] (67-189)